Protein AF-A0A920RFU3-F1 (afdb_monomer)

Foldseek 3Di:
DVVVVVVVVVCVVVVVLCVVLCVLVVVLVVLVVVLLVVVQVVVCLLQVARQPLSVLLVVQLVVQLQVQLVVQVVVVVVPDPPPVPPCVVPQSSVVSNVVSVVVSVVVVLCCCVPPVVVCSVDDSVSNRVSSVVVSVVSVVVCCVVPNDDDDDGPDSDDFDFDFPDDDPNDTNTDGPSSVVSSVVSVVVVVVVCCCLPPDPLNVLVVVCSVPVVVSVVVPDPSVVSSCVVSVNPVVVVPPPDDDPDDDDDD

Structure (mmCIF, N/CA/C/O backbone):
data_AF-A0A920RFU3-F1
#
_entry.id   AF-A0A920RFU3-F1
#
loop_
_atom_site.group_PDB
_atom_site.id
_atom_site.type_symbol
_atom_site.label_atom_id
_atom_site.label_alt_id
_atom_site.label_comp_id
_atom_site.label_asym_id
_atom_site.label_entity_id
_atom_site.label_seq_id
_atom_site.pdbx_PDB_ins_code
_atom_site.Cartn_x
_atom_site.Cartn_y
_atom_site.Cartn_z
_atom_site.occupancy
_atom_site.B_iso_or_equiv
_atom_site.auth_seq_id
_atom_site.auth_comp_id
_atom_site.auth_asym_id
_atom_site.auth_atom_id
_atom_site.pdbx_PDB_model_num
ATOM 1 N N . MET A 1 1 ? 49.345 -10.279 0.943 1.00 65.50 1 MET A N 1
ATOM 2 C CA . MET A 1 1 ? 48.682 -9.188 1.702 1.00 65.50 1 MET A CA 1
ATOM 3 C C . MET A 1 1 ? 48.758 -7.852 0.956 1.00 65.50 1 MET A C 1
ATOM 5 O O . MET A 1 1 ? 47.718 -7.243 0.764 1.00 65.50 1 MET A O 1
ATOM 9 N N . ILE A 1 2 ? 49.931 -7.430 0.466 1.00 69.94 2 ILE A N 1
ATOM 10 C CA . ILE A 1 2 ? 50.093 -6.185 -0.319 1.00 69.94 2 ILE A CA 1
ATOM 11 C C . ILE A 1 2 ? 49.355 -6.237 -1.676 1.00 69.94 2 ILE A C 1
ATOM 13 O O . ILE A 1 2 ? 48.654 -5.289 -2.011 1.00 69.94 2 ILE A O 1
ATOM 17 N N . GLU A 1 3 ? 49.395 -7.364 -2.399 1.00 70.88 3 GLU A N 1
ATOM 18 C CA . GLU A 1 3 ? 48.635 -7.546 -3.656 1.00 70.88 3 GLU A CA 1
ATOM 19 C C . GLU A 1 3 ? 47.112 -7.481 -3.462 1.00 70.88 3 GLU A C 1
ATOM 21 O O . GLU A 1 3 ? 46.406 -6.920 -4.292 1.00 70.88 3 GLU A O 1
ATOM 26 N N . TYR A 1 4 ? 46.592 -7.983 -2.335 1.00 69.81 4 TYR A N 1
ATOM 27 C CA . TYR A 1 4 ? 45.164 -7.886 -2.013 1.00 69.81 4 TYR A CA 1
ATOM 28 C C . TYR A 1 4 ? 44.745 -6.423 -1.809 1.00 69.81 4 TYR A C 1
ATOM 30 O O . TYR A 1 4 ? 43.736 -5.979 -2.357 1.00 69.81 4 TYR A O 1
ATOM 38 N N . ILE A 1 5 ? 45.566 -5.643 -1.098 1.00 68.75 5 ILE A N 1
ATOM 39 C CA . ILE A 1 5 ? 45.342 -4.206 -0.891 1.00 68.75 5 ILE A CA 1
ATOM 40 C C . ILE A 1 5 ? 45.423 -3.447 -2.223 1.00 68.75 5 ILE A C 1
ATOM 42 O O . ILE A 1 5 ? 44.571 -2.601 -2.473 1.00 68.75 5 ILE A O 1
ATOM 46 N N . GLN A 1 6 ? 46.366 -3.782 -3.110 1.00 69.69 6 GLN A N 1
ATOM 47 C CA . GLN A 1 6 ? 46.470 -3.167 -4.441 1.00 69.69 6 GLN A CA 1
ATOM 48 C C . GLN A 1 6 ? 45.305 -3.539 -5.368 1.00 69.69 6 GLN A C 1
ATOM 50 O O . GLN A 1 6 ? 44.782 -2.659 -6.047 1.00 69.69 6 GLN A O 1
ATOM 55 N N . SER A 1 7 ? 44.848 -4.796 -5.348 1.00 65.69 7 SER A N 1
ATOM 56 C CA . SER A 1 7 ? 43.659 -5.233 -6.098 1.00 65.69 7 SER A CA 1
ATOM 57 C C . SER A 1 7 ? 42.374 -4.579 -5.588 1.00 65.69 7 SER A C 1
ATOM 59 O O . SER A 1 7 ? 41.472 -4.273 -6.359 1.00 65.69 7 SER A O 1
ATOM 61 N N . THR A 1 8 ? 42.305 -4.296 -4.284 1.00 66.50 8 THR A N 1
ATOM 62 C CA . THR A 1 8 ? 41.190 -3.549 -3.708 1.00 66.50 8 THR A CA 1
ATOM 63 C C . THR A 1 8 ? 41.295 -2.089 -4.139 1.00 66.50 8 THR A C 1
ATOM 65 O O . THR A 1 8 ? 40.317 -1.559 -4.653 1.00 66.50 8 THR A O 1
ATOM 68 N N . LEU A 1 9 ? 42.474 -1.457 -4.020 1.00 68.12 9 LEU A N 1
ATOM 69 C CA . LEU A 1 9 ? 42.711 -0.059 -4.409 1.00 68.12 9 LEU A CA 1
ATOM 70 C C . LEU A 1 9 ? 42.423 0.222 -5.893 1.00 68.12 9 LEU A C 1
ATOM 72 O O . LEU A 1 9 ? 41.915 1.296 -6.212 1.00 68.12 9 LEU A O 1
ATOM 76 N N . SER A 1 10 ? 42.693 -0.730 -6.790 1.00 70.25 10 SER A N 1
ATOM 77 C CA . SER A 1 10 ? 42.429 -0.563 -8.222 1.00 70.25 10 SER A CA 1
ATOM 78 C C . SER A 1 10 ? 40.938 -0.558 -8.571 1.00 70.25 10 SER A C 1
ATOM 80 O O . SER A 1 10 ? 40.575 0.043 -9.574 1.00 70.25 10 SER A O 1
ATOM 82 N N . THR A 1 11 ? 40.067 -1.145 -7.739 1.00 71.62 11 THR A N 1
ATOM 83 C CA . THR A 1 11 ? 38.611 -1.177 -7.991 1.00 71.62 11 THR A CA 1
ATOM 84 C C . THR A 1 11 ? 37.860 0.102 -7.598 1.00 71.62 11 THR A C 1
ATOM 86 O O . THR A 1 11 ? 36.814 0.399 -8.177 1.00 71.62 11 THR A O 1
ATOM 89 N N . TRP A 1 12 ? 38.392 0.909 -6.672 1.00 70.81 12 TRP A N 1
ATOM 90 C CA . TRP A 1 12 ? 37.778 2.169 -6.206 1.00 70.81 12 TRP A CA 1
ATOM 91 C C . TRP A 1 12 ? 37.391 3.160 -7.311 1.00 70.81 12 TRP A C 1
ATOM 93 O O . TRP A 1 12 ? 36.272 3.673 -7.249 1.00 70.81 12 TRP A O 1
ATOM 103 N N . PRO A 1 13 ? 38.231 3.441 -8.329 1.00 73.38 13 PRO A N 1
ATOM 104 C CA . PRO A 1 13 ? 37.846 4.345 -9.413 1.00 73.38 13 PRO A CA 1
ATOM 105 C C . PRO A 1 13 ? 36.638 3.851 -10.221 1.00 73.38 13 PRO A C 1
ATOM 107 O O . PRO A 1 13 ? 35.972 4.666 -10.851 1.00 73.38 13 PRO A O 1
ATOM 110 N N . HIS A 1 14 ? 36.322 2.554 -10.185 1.00 72.44 14 HIS A N 1
ATOM 111 C CA . HIS A 1 14 ? 35.142 1.982 -10.840 1.00 72.44 14 HIS A CA 1
ATOM 112 C C . HIS A 1 14 ? 33.910 1.987 -9.922 1.00 72.44 14 HIS A C 1
ATOM 114 O O . HIS A 1 14 ? 32.792 2.099 -10.404 1.00 72.44 14 HIS A O 1
ATOM 120 N N . LEU A 1 15 ? 34.100 1.913 -8.599 1.00 72.81 15 LEU A N 1
ATOM 121 C CA . LEU A 1 15 ? 33.010 1.938 -7.614 1.00 72.81 15 LEU A CA 1
ATOM 122 C C . LEU A 1 15 ? 32.446 3.345 -7.389 1.00 72.81 15 LEU A C 1
ATOM 124 O O . LEU A 1 15 ? 31.235 3.510 -7.257 1.00 72.81 15 LEU A O 1
ATOM 128 N N . LEU A 1 16 ? 33.310 4.364 -7.363 1.00 76.81 16 LEU A N 1
ATOM 129 C CA . LEU A 1 16 ? 32.918 5.767 -7.181 1.00 76.81 16 LEU A CA 1
ATOM 130 C C . LEU A 1 16 ? 31.817 6.234 -8.157 1.00 76.81 16 LEU A C 1
ATOM 132 O O . LEU A 1 16 ? 30.845 6.826 -7.690 1.00 76.81 16 LEU A O 1
ATOM 136 N N . PRO A 1 17 ? 31.894 5.948 -9.470 1.00 76.75 17 PRO A N 1
ATOM 137 C CA . PRO A 1 17 ? 30.825 6.291 -10.407 1.00 76.75 17 PRO A CA 1
ATOM 138 C C . PRO A 1 17 ? 29.574 5.399 -10.310 1.00 76.75 17 PRO A C 1
ATOM 140 O O . PRO A 1 17 ? 28.537 5.776 -10.844 1.00 76.75 17 PRO A O 1
ATOM 143 N N . MET A 1 18 ? 29.616 4.260 -9.604 1.00 78.00 18 MET A N 1
ATOM 144 C CA . MET A 1 18 ? 28.432 3.418 -9.342 1.00 78.00 18 MET A CA 1
ATOM 145 C C . MET A 1 18 ? 27.653 3.849 -8.089 1.00 78.00 18 MET A C 1
ATOM 147 O O . MET A 1 18 ? 26.486 3.487 -7.930 1.00 78.00 18 MET A O 1
ATOM 151 N N . LEU A 1 19 ? 28.267 4.632 -7.194 1.00 82.44 19 LEU A N 1
ATOM 152 C CA . LEU A 1 19 ? 27.606 5.138 -5.986 1.00 82.44 19 LEU A CA 1
ATOM 153 C C . LEU A 1 19 ? 26.322 5.940 -6.270 1.00 82.44 19 LEU A C 1
ATOM 155 O O . LEU A 1 19 ? 25.332 5.683 -5.586 1.00 82.44 19 LEU A O 1
ATOM 159 N N . PRO A 1 20 ? 26.272 6.861 -7.254 1.00 81.62 20 PRO A N 1
ATOM 160 C CA . PRO A 1 20 ? 25.042 7.572 -7.598 1.00 81.62 20 PRO A CA 1
ATOM 161 C C . PRO A 1 20 ? 23.909 6.619 -7.987 1.00 81.62 20 PRO A C 1
ATOM 163 O O . PRO A 1 20 ? 22.801 6.752 -7.473 1.00 81.62 20 PRO A O 1
ATOM 166 N N . GLN A 1 21 ? 24.200 5.602 -8.805 1.00 80.88 21 GLN A N 1
ATOM 167 C CA . GLN A 1 21 ? 23.227 4.572 -9.176 1.00 80.88 21 GLN A CA 1
ATOM 168 C C . GLN A 1 21 ? 22.701 3.824 -7.950 1.00 80.88 21 GLN A C 1
ATOM 170 O O . GLN A 1 21 ? 21.492 3.627 -7.814 1.00 80.88 21 GLN A O 1
ATOM 175 N N . LEU A 1 22 ? 23.590 3.436 -7.033 1.00 84.44 22 LEU A N 1
ATOM 176 C CA . LEU A 1 22 ? 23.201 2.717 -5.823 1.00 84.44 22 LEU A CA 1
ATOM 177 C C . LEU A 1 22 ? 22.351 3.585 -4.886 1.00 84.44 22 LEU A C 1
ATOM 179 O O . LEU A 1 22 ? 21.396 3.088 -4.293 1.00 84.44 22 LEU A O 1
ATOM 183 N N . ILE A 1 23 ? 22.661 4.880 -4.777 1.00 86.94 23 ILE A N 1
ATOM 184 C CA . ILE A 1 23 ? 21.866 5.834 -3.996 1.00 86.94 23 ILE A CA 1
ATOM 185 C C . ILE A 1 23 ? 20.474 5.984 -4.609 1.00 86.94 23 ILE A C 1
ATOM 187 O O . ILE A 1 23 ? 19.484 5.899 -3.887 1.00 86.94 23 ILE A O 1
ATOM 191 N N . VAL A 1 24 ? 20.378 6.168 -5.926 1.00 84.25 24 VAL A N 1
ATOM 192 C CA . VAL A 1 24 ? 19.091 6.364 -6.605 1.00 84.25 24 VAL A CA 1
ATOM 193 C C . VAL A 1 24 ? 18.219 5.105 -6.522 1.00 84.25 24 VAL A C 1
ATOM 195 O O . VAL A 1 24 ? 17.060 5.192 -6.113 1.00 84.25 24 VAL A O 1
ATOM 198 N N . SER A 1 25 ? 18.776 3.927 -6.810 1.00 84.38 25 SER A N 1
ATOM 199 C CA . SER A 1 25 ? 18.058 2.653 -6.658 1.00 84.38 25 SER A CA 1
ATOM 200 C C . SER A 1 25 ? 17.683 2.382 -5.191 1.00 84.38 25 SER A C 1
ATOM 202 O O . SER A 1 25 ? 16.564 1.964 -4.881 1.00 84.38 25 SER A O 1
ATOM 204 N N . GLY A 1 26 ? 18.577 2.720 -4.255 1.00 88.56 26 GLY A N 1
ATOM 205 C CA . GLY A 1 26 ? 18.321 2.643 -2.817 1.00 88.56 26 GLY A CA 1
ATOM 206 C C . GLY A 1 26 ? 17.174 3.548 -2.362 1.00 88.56 26 GLY A C 1
ATOM 207 O O . GLY A 1 26 ? 16.352 3.123 -1.549 1.00 88.56 26 GLY A O 1
ATOM 208 N N . ILE A 1 27 ? 17.060 4.760 -2.914 1.00 89.25 27 ILE A N 1
ATOM 209 C CA . ILE A 1 27 ? 15.929 5.665 -2.659 1.00 89.25 27 ILE A CA 1
ATOM 210 C C . ILE A 1 27 ? 14.629 5.053 -3.187 1.00 89.25 27 ILE A C 1
ATOM 212 O O . ILE A 1 27 ? 13.634 5.064 -2.462 1.00 89.25 27 ILE A O 1
ATOM 216 N N . ALA A 1 28 ? 14.625 4.475 -4.391 1.00 85.81 28 ALA A N 1
ATOM 217 C CA . ALA A 1 28 ? 13.430 3.847 -4.957 1.00 85.81 28 ALA A CA 1
ATOM 218 C C . ALA A 1 28 ? 12.898 2.711 -4.063 1.00 85.81 28 ALA A C 1
ATOM 220 O O . ALA A 1 28 ? 11.713 2.672 -3.720 1.00 85.81 28 ALA A O 1
ATOM 221 N N . ILE A 1 29 ? 13.786 1.836 -3.589 1.00 88.81 29 ILE A N 1
ATOM 222 C CA . ILE A 1 29 ? 13.430 0.757 -2.654 1.00 88.81 29 ILE A CA 1
ATOM 223 C C . ILE A 1 29 ? 13.048 1.324 -1.272 1.00 88.81 29 ILE A C 1
ATOM 225 O O . ILE A 1 29 ? 12.114 0.842 -0.628 1.00 88.81 29 ILE A O 1
ATOM 229 N N . GLY A 1 30 ? 13.715 2.384 -0.814 1.00 91.81 30 GLY A N 1
ATOM 230 C CA . GLY A 1 30 ? 13.378 3.081 0.429 1.00 91.81 30 GLY A CA 1
ATOM 231 C C . GLY A 1 30 ? 11.961 3.662 0.417 1.00 91.81 30 GLY A C 1
ATOM 232 O O . GLY A 1 30 ? 11.240 3.546 1.409 1.00 91.81 30 GLY A O 1
ATOM 233 N N . MET A 1 31 ? 11.524 4.213 -0.717 1.00 90.81 31 MET A N 1
ATOM 234 C CA . MET A 1 31 ? 10.162 4.717 -0.920 1.00 90.81 31 MET A CA 1
ATOM 235 C C . MET A 1 31 ? 9.121 3.595 -0.801 1.00 90.81 31 MET A C 1
ATOM 237 O O . MET A 1 31 ? 8.092 3.781 -0.146 1.00 90.81 31 MET A O 1
ATOM 241 N N . LEU A 1 32 ? 9.408 2.407 -1.350 1.00 88.75 32 LEU A N 1
ATOM 242 C CA . LEU A 1 32 ? 8.560 1.223 -1.174 1.00 88.75 32 LEU A CA 1
ATOM 243 C C . LEU A 1 32 ? 8.394 0.880 0.313 1.00 88.75 32 LEU A C 1
ATOM 245 O O . LEU A 1 32 ? 7.268 0.731 0.795 1.00 88.75 32 LEU A O 1
ATOM 249 N N . TYR A 1 33 ? 9.498 0.803 1.058 1.00 91.31 33 TYR A N 1
ATOM 250 C CA . TYR A 1 33 ? 9.443 0.508 2.490 1.00 91.31 33 TYR A CA 1
ATOM 251 C C . TYR A 1 33 ? 8.746 1.605 3.294 1.00 91.31 33 TYR A C 1
ATOM 253 O O . TYR A 1 33 ? 7.991 1.287 4.214 1.00 91.31 33 TYR A O 1
ATOM 261 N N . ALA A 1 34 ? 8.930 2.876 2.933 1.00 91.00 34 ALA A N 1
ATOM 262 C CA . ALA A 1 34 ? 8.227 3.991 3.559 1.00 91.00 34 ALA A CA 1
ATOM 263 C C . ALA A 1 34 ? 6.706 3.875 3.373 1.00 91.00 34 ALA A C 1
ATOM 265 O O . ALA A 1 34 ? 5.950 4.069 4.328 1.00 91.00 34 ALA A O 1
ATOM 266 N N . LEU A 1 35 ? 6.245 3.494 2.178 1.00 90.06 35 LEU A N 1
ATOM 267 C CA . LEU A 1 35 ? 4.822 3.294 1.909 1.00 90.06 35 LEU A CA 1
ATOM 268 C C . LEU A 1 35 ? 4.256 2.085 2.671 1.00 90.06 35 LEU A C 1
ATOM 270 O O . LEU A 1 35 ? 3.178 2.175 3.268 1.00 90.06 35 LEU A O 1
ATOM 274 N N . ILE A 1 36 ? 5.001 0.974 2.719 1.00 89.75 36 ILE A N 1
ATOM 27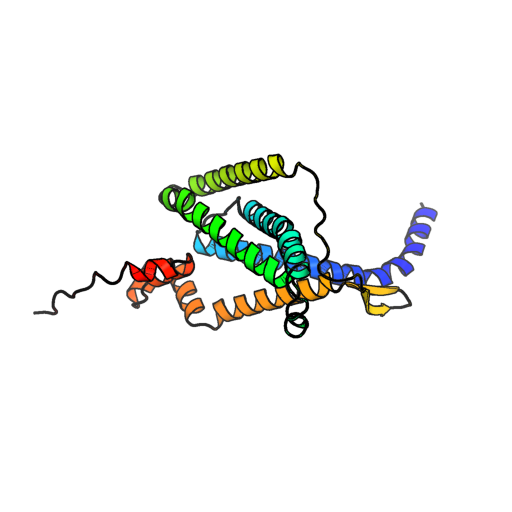5 C CA . ILE A 1 36 ? 4.625 -0.207 3.510 1.00 89.75 36 ILE A CA 1
ATOM 276 C C . ILE A 1 36 ? 4.526 0.167 4.997 1.00 89.75 36 ILE A C 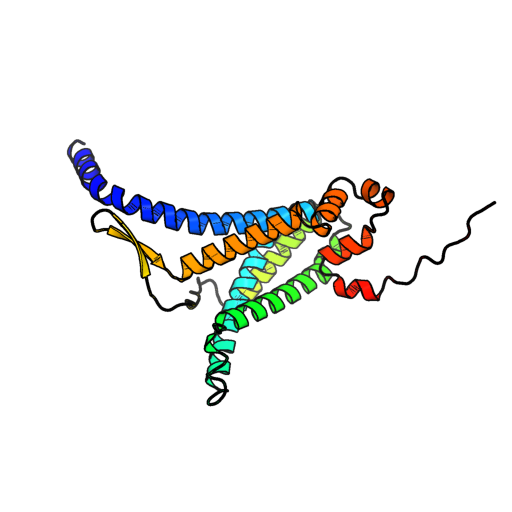1
ATOM 278 O O . ILE A 1 36 ? 3.515 -0.127 5.640 1.00 89.75 36 ILE A O 1
ATOM 282 N N . ALA A 1 37 ? 5.516 0.881 5.533 1.00 90.00 37 ALA A N 1
ATOM 283 C CA . ALA A 1 37 ? 5.522 1.342 6.919 1.00 90.00 37 ALA A CA 1
ATOM 284 C C . ALA A 1 37 ? 4.353 2.295 7.221 1.00 90.00 37 ALA A C 1
ATOM 286 O O . ALA A 1 37 ? 3.709 2.164 8.266 1.00 90.00 37 ALA A O 1
ATOM 287 N N . LEU A 1 38 ? 4.027 3.212 6.304 1.00 90.50 38 LEU A N 1
ATOM 288 C CA . LEU A 1 38 ? 2.885 4.116 6.446 1.00 90.50 38 LEU A CA 1
ATOM 289 C C . LEU A 1 38 ? 1.563 3.341 6.512 1.00 90.50 38 LEU A C 1
ATOM 291 O O . LEU A 1 38 ? 0.750 3.599 7.401 1.00 90.50 38 LEU A O 1
ATOM 295 N N . SER A 1 39 ? 1.370 2.350 5.637 1.00 87.62 39 SER A N 1
ATOM 296 C CA . SER A 1 39 ? 0.160 1.516 5.648 1.00 87.62 39 SER A CA 1
ATOM 297 C C . SER A 1 39 ? 0.002 0.727 6.958 1.00 87.62 39 SER A C 1
ATOM 299 O O . SER A 1 39 ? -1.076 0.737 7.559 1.00 87.62 39 SER A O 1
ATOM 301 N N . MET A 1 40 ? 1.093 0.144 7.468 1.00 87.94 40 MET A N 1
ATOM 302 C CA . MET A 1 40 ? 1.117 -0.548 8.762 1.00 87.94 40 MET A CA 1
ATOM 303 C C . MET A 1 40 ? 0.850 0.404 9.930 1.00 87.94 40 MET A C 1
ATOM 305 O O . MET A 1 40 ? 0.098 0.069 10.845 1.00 87.94 40 MET A O 1
ATOM 309 N N . THR A 1 41 ? 1.410 1.614 9.886 1.00 87.38 41 THR A N 1
ATOM 310 C CA . THR A 1 41 ? 1.212 2.632 10.927 1.00 87.38 41 THR A CA 1
ATOM 311 C C . THR A 1 41 ? -0.246 3.075 10.996 1.00 87.38 41 THR A C 1
ATOM 313 O O . THR A 1 41 ? -0.809 3.158 12.087 1.00 87.38 41 THR A O 1
ATOM 316 N N . ILE A 1 42 ? -0.887 3.328 9.851 1.00 83.75 42 ILE A N 1
ATOM 317 C CA . ILE A 1 42 ? -2.304 3.719 9.808 1.00 83.75 42 ILE A CA 1
ATOM 318 C C . ILE A 1 42 ? -3.185 2.596 10.368 1.00 83.75 42 ILE A C 1
ATOM 320 O O . ILE A 1 42 ? -4.047 2.859 11.209 1.00 83.75 42 ILE A O 1
ATOM 324 N N . LEU A 1 43 ? -2.938 1.348 9.963 1.00 79.69 43 LEU A N 1
ATOM 325 C CA . LEU A 1 43 ? -3.705 0.197 10.437 1.00 79.69 43 LEU A CA 1
ATOM 326 C C . LEU A 1 43 ? -3.533 -0.033 11.945 1.00 79.69 43 LEU A C 1
ATOM 328 O O . LEU A 1 43 ? -4.517 -0.261 12.656 1.00 79.69 43 LEU A O 1
ATOM 332 N N . TYR A 1 44 ? -2.299 0.072 12.442 1.00 80.94 44 TYR A N 1
ATOM 333 C CA . TYR A 1 44 ? -2.001 -0.063 13.864 1.00 80.94 44 TYR A CA 1
ATOM 334 C C . TYR A 1 44 ? -2.671 1.041 14.682 1.00 80.94 44 TYR A C 1
ATOM 336 O O . TYR A 1 44 ? -3.286 0.756 15.705 1.00 80.94 44 TYR A O 1
ATOM 344 N N . ARG A 1 45 ? -2.637 2.298 14.224 1.00 80.12 45 ARG A N 1
ATOM 345 C CA . ARG A 1 45 ? -3.331 3.395 14.919 1.00 80.12 45 ARG A CA 1
ATOM 346 C C . ARG A 1 45 ? -4.850 3.218 14.928 1.00 80.12 45 ARG A C 1
ATOM 348 O O . ARG A 1 45 ? -5.487 3.630 15.891 1.00 80.12 45 ARG A O 1
ATOM 355 N N . ALA A 1 46 ? -5.416 2.587 13.898 1.00 72.44 46 ALA A N 1
ATOM 356 C CA . ALA A 1 46 ? -6.849 2.325 13.812 1.00 72.44 46 ALA A CA 1
ATOM 357 C C . ALA A 1 46 ? -7.324 1.167 14.705 1.00 72.44 46 ALA A C 1
ATOM 359 O O . ALA A 1 46 ? -8.418 1.233 15.263 1.00 72.44 46 ALA A O 1
ATOM 360 N N . THR A 1 47 ? -6.526 0.106 14.830 1.00 73.62 47 THR A N 1
ATOM 361 C CA . THR A 1 47 ? -6.927 -1.139 15.513 1.00 73.62 47 THR A CA 1
ATOM 362 C C . THR A 1 47 ? -6.244 -1.354 16.857 1.00 73.62 47 THR A C 1
ATOM 364 O O . THR A 1 47 ? -6.684 -2.202 17.628 1.00 73.62 47 THR A O 1
ATOM 367 N N . THR A 1 48 ? -5.174 -0.613 17.155 1.00 74.38 48 THR A N 1
ATOM 368 C CA . THR A 1 48 ? -4.244 -0.830 18.282 1.00 74.38 48 THR A CA 1
ATOM 369 C C . THR A 1 48 ? -3.644 -2.241 18.340 1.00 74.38 48 THR A C 1
ATOM 371 O O . THR A 1 48 ? -3.099 -2.650 19.361 1.00 74.38 48 THR A O 1
ATOM 374 N N . VAL A 1 49 ? -3.729 -2.996 17.238 1.00 76.19 49 VAL A N 1
ATOM 375 C CA . VAL A 1 49 ? -3.249 -4.375 17.126 1.00 76.19 49 VAL A CA 1
ATOM 376 C C . VAL A 1 49 ? -2.386 -4.500 15.879 1.00 76.19 49 VAL A C 1
ATOM 378 O O . VAL A 1 49 ? -2.697 -3.956 14.821 1.00 76.19 49 VAL A O 1
ATOM 381 N N . VAL A 1 50 ? -1.281 -5.231 15.998 1.00 76.88 50 VAL A N 1
ATOM 382 C CA . VAL A 1 50 ? -0.421 -5.541 14.855 1.00 76.88 50 VAL A CA 1
ATOM 383 C C . VAL A 1 50 ? -1.091 -6.629 14.015 1.00 76.88 50 VAL A C 1
ATOM 385 O O . VAL A 1 50 ? -1.329 -7.737 14.492 1.00 76.88 50 VAL A O 1
ATOM 388 N N . ASN A 1 51 ? -1.398 -6.318 12.755 1.00 80.62 51 ASN A N 1
ATOM 389 C CA . ASN A 1 51 ? -1.933 -7.289 11.808 1.00 80.62 51 ASN A CA 1
ATOM 390 C C . ASN A 1 51 ? -0.786 -8.035 11.106 1.00 80.62 51 ASN A C 1
ATOM 392 O O . ASN A 1 51 ? -0.106 -7.476 10.246 1.00 80.62 51 ASN A O 1
ATOM 396 N N . PHE A 1 52 ? -0.601 -9.314 11.435 1.00 82.44 52 PHE A N 1
ATOM 397 C CA . PHE A 1 52 ? 0.406 -10.171 10.796 1.00 82.44 52 PHE A CA 1
ATOM 398 C C . PHE A 1 52 ? 0.055 -10.584 9.358 1.00 82.44 52 PHE A C 1
ATOM 400 O O . PHE A 1 52 ? 0.938 -11.008 8.618 1.00 82.44 52 PHE A O 1
ATOM 407 N N . GLY A 1 53 ? -1.204 -10.427 8.944 1.00 83.25 53 GLY A N 1
ATOM 408 C CA . GLY A 1 53 ? -1.680 -10.743 7.596 1.00 83.25 53 GLY A CA 1
ATOM 409 C C . GLY A 1 53 ? -1.458 -9.628 6.570 1.00 83.25 53 GLY A C 1
ATOM 410 O O . GLY A 1 53 ? -1.878 -9.766 5.425 1.00 83.25 53 GLY A O 1
ATOM 411 N N . HIS A 1 54 ? -0.818 -8.510 6.937 1.00 86.25 54 HIS A N 1
ATOM 412 C CA . HIS A 1 54 ? -0.630 -7.379 6.016 1.00 86.25 54 HIS A CA 1
ATOM 413 C C . HIS A 1 54 ? 0.162 -7.765 4.762 1.00 86.25 54 HIS A C 1
ATOM 415 O O . HIS A 1 54 ? -0.246 -7.445 3.649 1.00 86.25 54 HIS A O 1
ATOM 421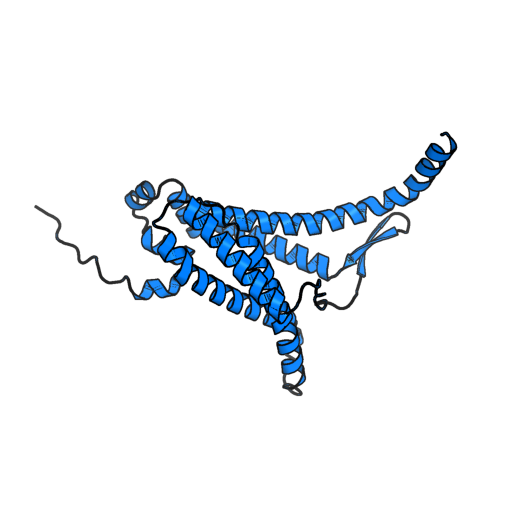 N N . GLY A 1 55 ? 1.246 -8.529 4.927 1.00 87.00 55 GLY A N 1
ATOM 422 C CA . GLY A 1 55 ? 2.031 -9.038 3.797 1.00 87.00 55 GLY A CA 1
ATOM 423 C C . GLY A 1 55 ? 1.235 -9.978 2.884 1.00 87.00 55 GLY A C 1
ATOM 424 O O . GLY A 1 55 ? 1.460 -9.997 1.678 1.00 87.00 55 GLY A O 1
ATOM 425 N N . ASP A 1 56 ? 0.253 -10.696 3.433 1.00 90.69 56 ASP A N 1
ATOM 426 C CA . ASP A 1 56 ? -0.591 -11.624 2.672 1.00 90.69 56 ASP A CA 1
ATOM 427 C C . ASP A 1 56 ? -1.618 -10.904 1.810 1.00 90.69 56 ASP A C 1
ATOM 429 O O . ASP A 1 56 ? -1.904 -11.330 0.692 1.00 90.69 56 ASP A O 1
ATOM 433 N N . LEU A 1 57 ? -2.130 -9.775 2.301 1.00 88.44 57 LEU A N 1
ATOM 434 C CA . LEU A 1 57 ? -2.985 -8.890 1.516 1.00 88.44 57 LEU A CA 1
ATOM 435 C C . LEU A 1 57 ? -2.196 -8.198 0.400 1.00 88.44 57 LEU A C 1
ATOM 437 O O . LEU A 1 57 ? -2.700 -8.083 -0.716 1.00 88.44 57 LEU A O 1
ATOM 441 N N . VAL A 1 58 ? -0.950 -7.788 0.666 1.00 89.25 58 VAL A N 1
ATOM 442 C CA . VAL A 1 58 ? -0.059 -7.234 -0.370 1.00 89.25 58 VAL A CA 1
ATOM 443 C C . VAL A 1 58 ? 0.235 -8.283 -1.446 1.00 89.25 58 VAL A C 1
ATOM 445 O O . VAL A 1 58 ? 0.124 -7.985 -2.634 1.00 89.25 58 VAL A O 1
ATOM 448 N N . MET A 1 59 ? 0.524 -9.526 -1.044 1.00 90.88 59 MET A N 1
ATOM 449 C CA . MET A 1 59 ? 0.681 -10.654 -1.965 1.00 90.88 59 MET A CA 1
ATOM 450 C C . MET A 1 59 ? -0.578 -10.843 -2.822 1.00 90.88 59 MET A C 1
ATOM 452 O O . MET A 1 59 ? -0.474 -10.890 -4.044 1.00 90.88 59 MET A O 1
ATOM 456 N N . LEU A 1 60 ? -1.766 -10.907 -2.213 1.00 91.44 60 LEU A N 1
ATOM 457 C CA . LEU A 1 60 ? -3.024 -11.031 -2.957 1.00 91.44 60 LEU A CA 1
ATOM 458 C C . LEU A 1 60 ? -3.227 -9.900 -3.968 1.00 91.44 60 LEU A C 1
ATOM 460 O O . LEU A 1 60 ? -3.692 -10.164 -5.072 1.00 91.44 60 LEU A O 1
ATOM 464 N N . GLY A 1 61 ? -2.868 -8.664 -3.615 1.00 88.75 61 GLY A N 1
ATOM 465 C CA . GLY A 1 61 ? -2.929 -7.528 -4.535 1.00 88.75 61 GLY A CA 1
ATOM 466 C C . GLY A 1 61 ? -2.033 -7.719 -5.760 1.00 88.75 61 GLY A C 1
ATOM 467 O O . GLY A 1 61 ? -2.479 -7.495 -6.885 1.00 88.75 61 GLY A O 1
ATOM 468 N N . ALA A 1 62 ? -0.804 -8.198 -5.554 1.00 88.25 62 ALA A N 1
ATOM 469 C CA . ALA A 1 62 ? 0.124 -8.498 -6.643 1.00 88.25 62 ALA A CA 1
ATOM 470 C C . ALA A 1 62 ? -0.399 -9.624 -7.553 1.00 88.25 62 ALA A C 1
ATOM 472 O O . ALA A 1 62 ? -0.387 -9.482 -8.774 1.00 88.25 62 ALA A O 1
ATOM 473 N N . TYR A 1 63 ? -0.930 -10.708 -6.975 1.00 88.94 63 TYR A N 1
ATOM 474 C CA . TYR A 1 63 ? -1.524 -11.804 -7.751 1.00 88.94 63 TYR A CA 1
ATOM 475 C C . TYR A 1 63 ? -2.797 -11.380 -8.489 1.00 88.94 63 TYR A C 1
ATOM 477 O O . TYR A 1 63 ? -2.980 -11.758 -9.643 1.00 88.94 63 TYR A O 1
ATOM 485 N N . ALA A 1 64 ? -3.659 -10.567 -7.873 1.00 89.00 64 ALA A N 1
ATOM 486 C CA . ALA A 1 64 ? -4.844 -10.035 -8.540 1.00 89.00 64 ALA A CA 1
ATOM 487 C C . ALA A 1 64 ? -4.450 -9.235 -9.788 1.00 89.00 64 ALA A C 1
ATOM 489 O O . ALA A 1 64 ? -5.005 -9.457 -10.861 1.00 89.00 64 ALA A O 1
ATOM 490 N N . LEU A 1 65 ? -3.446 -8.363 -9.674 1.00 86.44 65 LEU A N 1
ATOM 491 C CA . LEU A 1 65 ? -2.940 -7.604 -10.814 1.00 86.44 65 LEU A CA 1
ATOM 492 C C . LEU A 1 65 ? -2.302 -8.510 -11.876 1.00 86.44 65 LEU A C 1
ATOM 494 O O . LEU A 1 65 ? -2.590 -8.341 -13.057 1.00 86.44 65 LEU A O 1
ATOM 498 N N . PHE A 1 66 ? -1.506 -9.501 -11.469 1.00 84.75 66 PHE A N 1
ATOM 499 C CA . PHE A 1 66 ? -0.896 -10.477 -12.378 1.00 84.75 66 PHE A CA 1
ATOM 500 C C . PHE A 1 66 ? -1.935 -11.251 -13.205 1.00 84.75 66 PHE A C 1
ATOM 502 O O . PHE A 1 66 ? -1.732 -11.467 -14.395 1.00 84.75 66 PHE A O 1
ATOM 509 N N . ILE A 1 67 ? -3.058 -11.640 -12.598 1.00 85.50 67 ILE A N 1
ATOM 510 C CA . ILE A 1 67 ? -4.132 -12.384 -13.274 1.00 85.50 67 ILE A CA 1
ATOM 511 C C . ILE A 1 67 ? -4.929 -11.474 -14.213 1.00 85.50 67 ILE A C 1
ATOM 513 O O . ILE A 1 67 ? -5.292 -11.875 -15.317 1.00 85.50 67 ILE A O 1
ATOM 517 N N . LEU A 1 68 ? -5.217 -10.250 -13.772 1.00 84.00 68 LEU A N 1
ATOM 518 C CA . LEU A 1 68 ? -6.097 -9.331 -14.491 1.00 84.00 68 LEU A CA 1
ATOM 519 C C . LEU A 1 68 ? -5.400 -8.617 -15.646 1.00 84.00 68 LEU A C 1
ATOM 521 O O . LEU A 1 68 ? -6.051 -8.297 -16.639 1.00 84.00 68 LEU A O 1
ATOM 525 N N . LEU A 1 69 ? -4.094 -8.375 -15.543 1.00 80.75 69 LEU A N 1
ATOM 526 C CA . LEU A 1 69 ? -3.342 -7.634 -16.551 1.00 80.75 69 LEU A CA 1
ATOM 527 C C . LEU A 1 69 ? -3.411 -8.308 -17.938 1.00 80.75 69 LEU A C 1
ATOM 529 O O . LEU A 1 69 ? -3.831 -7.622 -18.869 1.00 80.75 69 LEU A O 1
ATOM 533 N N . PRO A 1 70 ? -3.145 -9.622 -18.103 1.00 75.12 70 PRO A N 1
ATOM 534 C CA . PRO A 1 70 ? -3.328 -10.315 -19.382 1.00 75.12 70 PRO A CA 1
ATOM 535 C C . PRO A 1 70 ? -4.777 -10.314 -19.886 1.00 75.12 70 PRO A C 1
ATOM 537 O O . PRO A 1 70 ? -5.020 -10.261 -21.088 1.00 75.12 70 PRO A O 1
AT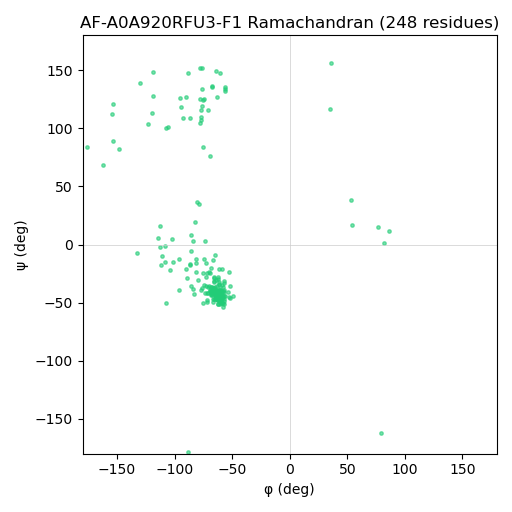OM 540 N N . MET A 1 71 ? -5.759 -10.367 -18.979 1.00 74.31 71 MET A N 1
ATOM 541 C CA . MET A 1 71 ? -7.177 -10.362 -19.356 1.00 74.31 71 MET A CA 1
ATOM 542 C C . MET A 1 71 ? -7.603 -9.006 -19.924 1.00 74.31 71 MET A C 1
ATOM 544 O O . MET A 1 71 ? -8.349 -8.947 -20.899 1.00 74.31 71 MET A O 1
ATOM 548 N N . VAL A 1 72 ? -7.129 -7.906 -19.338 1.00 72.94 72 VAL A N 1
ATOM 549 C CA . VAL A 1 72 ? -7.435 -6.553 -19.822 1.00 72.94 72 VAL A CA 1
ATOM 550 C C . VAL A 1 72 ? -6.701 -6.269 -21.131 1.00 72.94 72 VAL A C 1
ATOM 552 O O . VAL A 1 72 ? -7.309 -5.737 -22.057 1.00 72.94 72 VAL A O 1
ATOM 555 N N . THR A 1 73 ? -5.430 -6.662 -21.256 1.00 66.44 73 THR A N 1
ATOM 556 C CA . THR A 1 73 ? -4.666 -6.445 -22.496 1.00 66.44 73 THR A CA 1
ATOM 557 C C . THR A 1 73 ? -5.221 -7.253 -23.671 1.00 66.44 73 THR A C 1
ATOM 559 O O . THR A 1 73 ? -5.286 -6.729 -24.781 1.00 66.44 73 THR A O 1
ATOM 562 N N . PHE A 1 74 ? -5.693 -8.482 -23.438 1.00 58.72 74 PHE A N 1
ATOM 563 C CA . PHE A 1 74 ? -6.304 -9.315 -24.479 1.00 58.72 74 PHE A CA 1
ATOM 564 C C . PHE A 1 74 ? -7.661 -8.774 -24.960 1.00 58.72 74 PHE A C 1
ATOM 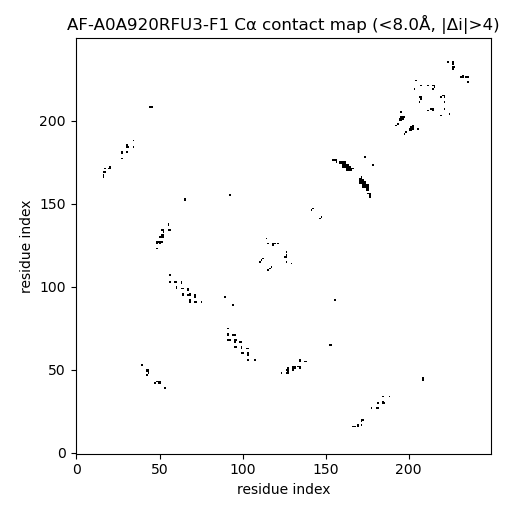566 O O . PHE A 1 74 ? -7.909 -8.720 -26.162 1.00 58.72 74 PHE A O 1
ATOM 573 N N . ASN A 1 75 ? -8.526 -8.315 -24.048 1.00 56.00 75 ASN A N 1
ATOM 574 C CA . ASN A 1 75 ? -9.841 -7.774 -24.416 1.00 56.00 75 ASN A CA 1
ATOM 575 C C . ASN A 1 75 ? -9.740 -6.421 -25.144 1.00 56.00 75 ASN A C 1
ATOM 577 O O . ASN A 1 75 ? -10.482 -6.180 -26.093 1.00 56.00 75 ASN A O 1
ATOM 581 N N . VAL A 1 76 ? -8.777 -5.564 -24.777 1.00 54.91 76 VAL A N 1
ATOM 582 C CA . VAL A 1 76 ? -8.535 -4.290 -25.483 1.00 54.91 76 VAL A CA 1
ATOM 583 C C . VAL A 1 76 ? -8.042 -4.520 -26.920 1.00 54.91 76 VAL A C 1
ATOM 585 O O . VAL A 1 76 ? -8.381 -3.739 -27.809 1.00 54.91 76 VAL A O 1
ATOM 588 N N . ALA A 1 77 ? -7.311 -5.611 -27.179 1.00 52.44 77 ALA A N 1
ATOM 589 C CA . ALA A 1 77 ? -6.867 -5.978 -28.525 1.00 52.44 77 ALA A CA 1
ATOM 590 C C . ALA A 1 77 ? -8.004 -6.494 -29.434 1.00 52.44 77 ALA A C 1
ATOM 592 O O . ALA A 1 77 ? -7.898 -6.400 -30.655 1.00 52.44 77 ALA A O 1
ATOM 593 N N . LEU A 1 78 ? -9.088 -7.025 -28.859 1.00 51.12 78 LEU A N 1
ATOM 594 C CA . LEU A 1 78 ? -10.204 -7.625 -29.600 1.00 51.12 78 LEU A CA 1
ATOM 595 C C . LEU A 1 78 ? -11.317 -6.632 -29.972 1.00 51.12 78 LEU A C 1
ATOM 597 O O . LEU A 1 78 ? -12.060 -6.904 -30.912 1.00 51.12 78 LEU A O 1
ATOM 601 N N . GLU A 1 79 ? -11.438 -5.493 -29.280 1.00 51.72 79 GLU A N 1
ATOM 602 C CA . GLU A 1 79 ? -12.674 -4.692 -29.327 1.00 51.72 79 GLU A CA 1
ATOM 603 C C . GLU A 1 79 ? -12.585 -3.292 -29.965 1.00 51.72 79 GLU A C 1
ATOM 605 O O . GLU A 1 79 ? -13.586 -2.578 -29.948 1.00 51.72 79 GLU A O 1
ATOM 610 N N . SER A 1 80 ? -11.473 -2.836 -30.571 1.00 47.97 80 SER A N 1
ATOM 611 C CA . SER A 1 80 ? -11.509 -1.475 -31.153 1.00 47.97 80 SER A CA 1
ATOM 612 C C . SER A 1 80 ? -10.579 -1.148 -32.331 1.00 47.97 80 SER A C 1
ATOM 614 O O . SER A 1 80 ? -9.546 -0.504 -32.194 1.00 47.97 80 SER A O 1
ATOM 616 N N . SER A 1 81 ? -11.082 -1.390 -33.543 1.00 48.16 81 SER A N 1
ATOM 617 C CA . SER A 1 81 ? -10.721 -0.644 -34.761 1.00 48.16 81 SER A CA 1
ATOM 618 C C . SER A 1 81 ? -11.317 0.782 -34.813 1.00 48.16 81 SER A C 1
ATOM 620 O O . SER A 1 81 ? -11.108 1.489 -35.794 1.00 48.16 81 SER A O 1
ATOM 622 N N . ALA A 1 82 ? -12.029 1.247 -33.771 1.00 46.59 82 ALA A N 1
ATOM 623 C CA . ALA A 1 82 ? -12.720 2.548 -33.777 1.00 46.59 82 ALA A CA 1
ATOM 624 C C . ALA A 1 82 ? -12.520 3.445 -32.532 1.00 46.59 82 ALA A C 1
ATOM 626 O O . ALA A 1 82 ? -12.933 4.601 -32.562 1.00 46.59 82 ALA A O 1
ATOM 627 N N . LEU A 1 83 ? -11.870 2.975 -31.456 1.00 46.03 83 LEU A N 1
ATOM 628 C CA . LEU A 1 83 ? -11.667 3.755 -30.214 1.00 46.03 83 LEU A CA 1
ATOM 629 C C . LEU A 1 83 ? -10.195 4.122 -29.969 1.00 46.03 83 LEU A C 1
ATOM 631 O O . LEU A 1 83 ? -9.822 4.534 -28.882 1.00 46.03 83 LEU A O 1
ATOM 635 N N . HIS A 1 84 ? -9.337 4.024 -30.983 1.00 48.31 84 HIS A N 1
ATOM 636 C CA . HIS A 1 84 ? -7.895 4.256 -30.844 1.00 48.31 84 HIS A CA 1
ATOM 637 C C . HIS A 1 84 ? -7.495 5.698 -30.468 1.00 48.31 84 HIS A C 1
ATOM 639 O O . HIS A 1 84 ? -6.334 5.945 -30.159 1.00 48.31 84 HIS A O 1
ATOM 645 N N . THR A 1 85 ? -8.426 6.656 -30.482 1.00 43.88 85 THR A N 1
ATOM 646 C CA . THR A 1 85 ? -8.146 8.081 -30.244 1.00 43.88 85 THR A CA 1
ATOM 647 C C . THR A 1 85 ? -8.378 8.550 -28.806 1.00 43.88 85 THR A C 1
ATOM 649 O O . THR A 1 85 ? -7.910 9.630 -28.458 1.00 43.88 85 THR A O 1
ATOM 652 N N . LEU A 1 86 ? -9.036 7.760 -27.944 1.00 41.56 86 LEU A N 1
ATOM 653 C CA . LEU A 1 86 ? -9.239 8.113 -26.524 1.00 41.56 86 LEU A CA 1
ATOM 654 C C . LEU A 1 86 ? -8.469 7.207 -25.545 1.00 41.56 86 LEU A C 1
ATOM 656 O O . LEU A 1 86 ? -8.242 7.595 -24.400 1.00 41.56 86 LEU A O 1
ATOM 660 N N . THR A 1 87 ? -8.007 6.033 -25.986 1.00 47.16 87 THR A N 1
ATOM 661 C CA . THR A 1 87 ? -7.211 5.080 -25.185 1.00 47.16 87 THR A CA 1
ATOM 662 C C . THR A 1 87 ? -5.707 5.349 -25.189 1.00 47.16 87 THR A C 1
ATOM 664 O O . THR A 1 87 ? -4.991 4.743 -24.399 1.00 47.16 87 THR A O 1
ATOM 667 N N . SER A 1 88 ? -5.205 6.310 -25.972 1.00 46.41 88 SER A N 1
ATOM 668 C CA . SER A 1 88 ? -3.795 6.734 -25.898 1.00 46.41 88 SER A CA 1
ATOM 669 C C . SER A 1 88 ? -3.427 7.421 -24.575 1.00 46.41 88 SER A C 1
ATOM 671 O O . SER A 1 88 ? -2.247 7.610 -24.299 1.00 46.41 88 SER A O 1
ATOM 673 N N . PHE A 1 89 ? -4.416 7.810 -23.758 1.00 44.44 89 PHE A N 1
ATOM 674 C CA . PHE A 1 89 ? -4.192 8.581 -22.530 1.00 44.44 89 PHE A CA 1
ATOM 675 C C . PHE A 1 89 ? -4.233 7.745 -21.240 1.00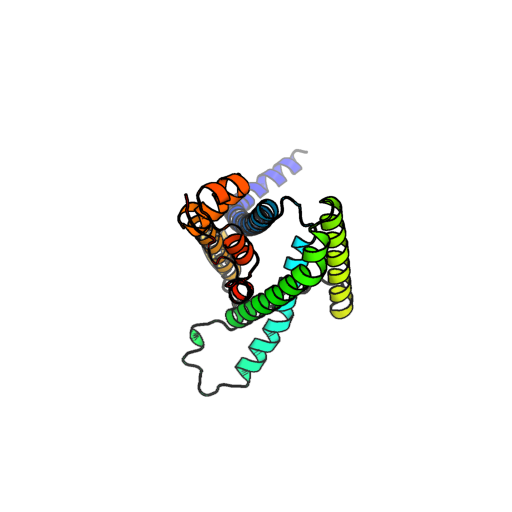 44.44 89 PHE A C 1
ATOM 677 O O . PHE A 1 89 ? -3.774 8.205 -20.197 1.00 44.44 89 PHE A O 1
ATOM 684 N N . VAL A 1 90 ? -4.759 6.516 -21.285 1.00 52.97 90 VAL A N 1
ATOM 685 C CA . VAL A 1 90 ? -4.812 5.627 -20.118 1.00 52.97 90 VAL A CA 1
ATOM 686 C C . VAL A 1 90 ? -4.092 4.330 -20.470 1.00 52.97 90 VAL A C 1
ATOM 688 O O . VAL A 1 90 ? -4.667 3.513 -21.190 1.00 52.97 90 VAL A O 1
ATOM 691 N N . PRO A 1 91 ? -2.853 4.109 -19.988 1.00 68.06 91 PRO A N 1
ATOM 692 C CA . PRO A 1 91 ? -2.176 2.845 -20.231 1.00 68.06 91 PRO A CA 1
ATOM 693 C C . PRO A 1 91 ? -3.069 1.709 -19.700 1.00 68.06 91 PRO A C 1
ATOM 695 O O . PRO A 1 91 ? -3.584 1.834 -18.584 1.00 68.06 91 PRO A O 1
ATOM 698 N N . PRO A 1 92 ? -3.281 0.610 -20.452 1.00 68.38 92 PRO A N 1
ATOM 699 C CA . PRO A 1 92 ? -4.165 -0.503 -20.063 1.00 68.38 92 PRO A CA 1
ATOM 700 C C . PRO A 1 92 ? -3.833 -1.068 -18.672 1.00 68.38 92 PRO A C 1
ATOM 702 O O . PRO A 1 92 ? -4.698 -1.586 -17.965 1.00 68.38 92 PRO A O 1
ATOM 705 N N . TYR A 1 93 ? -2.591 -0.861 -18.236 1.00 71.56 93 TYR A N 1
ATOM 706 C CA . TYR A 1 93 ? -2.122 -1.089 -16.880 1.00 71.56 93 TYR A CA 1
ATOM 707 C C . TYR A 1 93 ? -2.947 -0.380 -15.789 1.00 71.56 93 TYR A C 1
ATOM 709 O O . TYR A 1 93 ? -3.233 -0.985 -14.761 1.00 71.56 93 TYR A O 1
ATOM 717 N N . LEU A 1 94 ? -3.377 0.872 -15.992 1.00 77.69 94 LEU A N 1
ATOM 71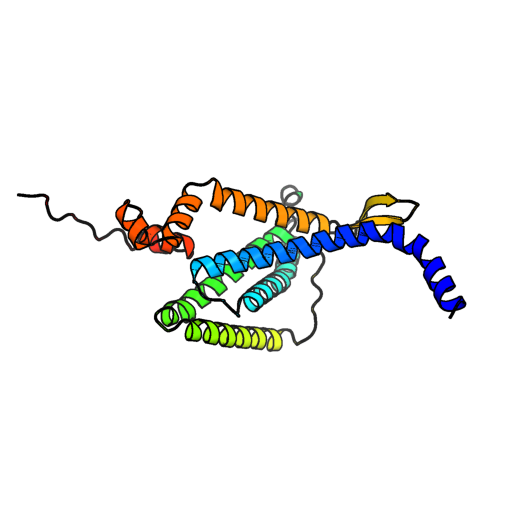8 C CA . LEU A 1 94 ? -4.159 1.622 -15.001 1.00 77.69 94 LEU A CA 1
ATOM 719 C C . LEU A 1 94 ? -5.547 1.002 -14.796 1.00 77.69 94 LEU A C 1
ATOM 721 O O . LEU A 1 94 ? -6.035 0.940 -13.670 1.00 77.69 94 LEU A O 1
ATOM 725 N N . ILE A 1 95 ? -6.168 0.511 -15.869 1.00 79.75 95 ILE A N 1
ATOM 726 C CA . ILE A 1 95 ? -7.474 -0.159 -15.805 1.00 79.75 95 ILE A CA 1
ATOM 727 C C . ILE A 1 95 ? -7.335 -1.480 -15.044 1.00 79.75 95 ILE A C 1
ATOM 729 O O . ILE A 1 95 ? -8.108 -1.741 -14.121 1.00 79.75 95 ILE A O 1
ATOM 733 N N . ALA A 1 96 ? -6.311 -2.275 -15.373 1.00 80.38 96 ALA A N 1
ATOM 734 C CA . ALA A 1 96 ? -6.005 -3.507 -14.652 1.00 80.38 96 ALA A CA 1
ATOM 735 C C . ALA A 1 96 ? -5.699 -3.242 -13.166 1.00 80.38 96 ALA A C 1
ATOM 737 O O . ALA A 1 96 ? -6.195 -3.963 -12.302 1.00 80.38 96 ALA A O 1
ATOM 738 N N . LEU A 1 97 ? -4.958 -2.172 -12.856 1.00 83.31 97 LEU A N 1
ATOM 739 C CA . LEU A 1 97 ? -4.654 -1.747 -11.489 1.00 83.31 97 LEU A CA 1
ATOM 740 C C . LEU A 1 97 ? -5.918 -1.361 -10.714 1.00 83.31 97 LEU A C 1
ATOM 742 O O . LEU A 1 97 ? -6.108 -1.823 -9.591 1.00 83.31 97 LEU A O 1
ATOM 746 N N . LEU A 1 98 ? -6.798 -0.542 -11.295 1.00 86.62 98 LEU A N 1
ATOM 747 C CA . LEU A 1 98 ? -8.052 -0.141 -10.650 1.00 86.62 98 LEU A CA 1
ATOM 748 C C . LEU A 1 98 ? -8.972 -1.340 -10.405 1.00 86.62 98 LEU A C 1
ATOM 750 O O . LEU A 1 98 ? -9.580 -1.441 -9.337 1.00 86.62 98 LEU A O 1
ATOM 754 N N . LEU A 1 99 ? -9.040 -2.274 -11.354 1.00 86.81 99 LEU A N 1
ATOM 755 C CA . LEU A 1 99 ? -9.832 -3.491 -11.205 1.00 86.81 99 LEU A CA 1
ATOM 756 C C . LEU A 1 99 ? -9.226 -4.420 -10.141 1.00 86.81 99 LEU A C 1
ATOM 758 O O . LEU A 1 99 ? -9.957 -4.933 -9.293 1.00 86.81 99 LEU A O 1
ATOM 762 N N . ALA A 1 100 ? -7.898 -4.557 -10.098 1.00 87.19 100 ALA A N 1
ATOM 763 C CA . ALA A 1 100 ? -7.199 -5.293 -9.046 1.00 87.19 100 ALA A CA 1
ATOM 764 C C . ALA A 1 100 ? -7.436 -4.675 -7.659 1.00 87.19 100 ALA A C 1
ATOM 766 O O . ALA A 1 100 ? -7.700 -5.402 -6.700 1.00 87.19 100 ALA A O 1
ATOM 767 N N . LEU A 1 101 ? -7.422 -3.343 -7.547 1.00 88.00 101 LEU A N 1
ATOM 768 C CA . LEU A 1 101 ? -7.763 -2.633 -6.311 1.00 88.00 101 LEU A CA 1
ATOM 769 C C . LEU A 1 101 ? -9.217 -2.876 -5.894 1.00 88.00 101 LEU A C 1
ATOM 771 O O . LEU A 1 101 ? -9.476 -3.081 -4.709 1.00 88.00 101 LEU A O 1
ATOM 775 N N . ALA A 1 102 ? -10.158 -2.899 -6.840 1.00 89.00 102 ALA A N 1
ATOM 776 C CA . ALA A 1 102 ? -11.559 -3.201 -6.556 1.00 89.00 102 ALA A CA 1
ATOM 777 C C . ALA A 1 102 ? -11.745 -4.642 -6.048 1.00 89.00 102 ALA A C 1
ATOM 779 O O . ALA A 1 102 ? -12.447 -4.865 -5.058 1.00 89.00 102 ALA A O 1
ATOM 780 N N . VAL A 1 103 ? -11.068 -5.614 -6.668 1.00 89.88 103 VAL A N 1
ATOM 781 C CA . VAL A 1 103 ? -11.066 -7.016 -6.219 1.00 89.88 103 VAL A CA 1
ATOM 782 C C . VAL A 1 103 ? -10.436 -7.142 -4.832 1.00 89.88 103 VAL A C 1
ATOM 784 O O . VAL A 1 103 ? -11.014 -7.777 -3.949 1.00 89.88 103 VAL A O 1
ATOM 787 N N . LEU A 1 104 ? -9.293 -6.492 -4.595 1.00 89.88 104 LEU A N 1
ATOM 788 C CA . LEU A 1 104 ? -8.628 -6.514 -3.293 1.00 89.88 104 LEU A CA 1
ATOM 789 C C . LEU A 1 104 ? -9.489 -5.860 -2.207 1.00 89.88 104 LEU A C 1
ATOM 791 O O . LEU A 1 104 ? -9.566 -6.373 -1.091 1.00 89.88 104 LEU A O 1
ATOM 795 N N . PHE A 1 105 ? -10.182 -4.768 -2.533 1.00 87.50 105 PHE A N 1
ATOM 796 C CA . PHE A 1 105 ? -11.136 -4.129 -1.632 1.00 87.50 105 PHE A CA 1
ATOM 797 C C . PHE A 1 105 ? -12.302 -5.063 -1.292 1.00 87.50 105 PHE A C 1
ATOM 799 O O . PHE A 1 105 ? -12.668 -5.178 -0.122 1.00 87.50 105 PHE A O 1
ATOM 806 N N . ALA A 1 106 ? -12.848 -5.783 -2.276 1.00 89.62 106 ALA A N 1
ATOM 807 C CA . ALA A 1 106 ? -13.906 -6.765 -2.048 1.00 89.62 106 ALA A CA 1
ATOM 808 C C . ALA A 1 106 ? -13.435 -7.919 -1.146 1.00 89.62 106 ALA A C 1
ATOM 810 O O . ALA A 1 106 ? -14.117 -8.261 -0.177 1.00 89.62 106 ALA A O 1
ATOM 811 N N . ILE A 1 107 ? -12.244 -8.474 -1.399 1.00 89.19 107 ILE A N 1
ATOM 812 C CA . ILE A 1 107 ? -11.647 -9.521 -0.556 1.00 89.19 107 ILE A CA 1
ATOM 813 C C . ILE A 1 107 ? -11.409 -8.993 0.863 1.00 89.19 107 ILE A C 1
ATOM 815 O O . ILE A 1 107 ? -11.807 -9.633 1.837 1.00 89.19 107 ILE A O 1
ATOM 819 N N . GLY A 1 108 ? -10.815 -7.805 0.996 1.00 86.62 108 GLY A N 1
ATOM 820 C CA . GLY A 1 108 ? -10.578 -7.157 2.284 1.00 86.62 108 GLY A CA 1
ATOM 821 C C . GLY A 1 108 ? -11.872 -6.906 3.059 1.00 86.62 108 GLY A C 1
ATOM 822 O O . GLY A 1 108 ? -11.927 -7.150 4.265 1.00 86.62 108 GLY A O 1
ATOM 823 N N . TYR A 1 109 ? -12.941 -6.501 2.371 1.00 85.44 109 TYR A N 1
ATOM 824 C CA . TYR A 1 109 ? -14.266 -6.331 2.963 1.00 85.44 109 TYR A CA 1
ATOM 825 C C . TYR A 1 109 ? -14.840 -7.655 3.481 1.00 85.44 109 TYR A C 1
ATOM 827 O O . TYR A 1 109 ? -15.321 -7.711 4.617 1.00 85.44 109 TYR A O 1
ATOM 835 N N . ILE A 1 110 ? -14.753 -8.729 2.690 1.00 88.62 110 ILE A N 1
ATOM 836 C CA . ILE A 1 110 ? -15.199 -10.068 3.098 1.00 88.62 110 ILE A CA 1
ATOM 837 C C . ILE A 1 110 ? -14.409 -10.529 4.326 1.00 88.62 110 ILE A C 1
ATOM 839 O O . ILE A 1 110 ? -15.010 -10.940 5.319 1.00 88.62 110 ILE A O 1
ATOM 843 N N . LEU A 1 111 ? -13.080 -10.394 4.308 1.00 86.88 111 LEU A N 1
ATOM 844 C CA . LEU A 1 111 ? -12.226 -10.757 5.441 1.00 86.88 111 LEU A CA 1
ATOM 845 C C . LEU A 1 111 ? -12.572 -9.955 6.698 1.00 86.88 111 LEU A C 1
ATOM 847 O O . LEU A 1 111 ? -12.687 -10.520 7.790 1.00 86.88 111 LEU A O 1
ATOM 851 N N . HIS A 1 112 ? -12.796 -8.650 6.544 1.00 83.69 112 HIS A N 1
ATOM 852 C CA . HIS A 1 112 ? -13.196 -7.795 7.649 1.00 83.69 112 HIS A CA 1
ATOM 853 C C . HIS A 1 112 ? -14.544 -8.227 8.235 1.00 83.69 112 HIS A C 1
ATOM 855 O O . HIS A 1 112 ? -14.679 -8.349 9.452 1.00 83.69 112 HIS A O 1
ATOM 861 N N . ARG A 1 113 ? -15.538 -8.507 7.389 1.00 82.81 113 ARG A N 1
ATOM 862 C CA . ARG A 1 113 ? -16.887 -8.869 7.836 1.00 82.81 113 ARG A CA 1
ATOM 863 C C . ARG A 1 113 ? -16.951 -10.257 8.469 1.00 82.81 113 ARG A C 1
ATOM 865 O O . ARG A 1 113 ? -17.649 -10.422 9.467 1.00 82.81 113 ARG A O 1
ATOM 872 N N . VAL A 1 114 ? -16.263 -11.231 7.878 1.00 86.56 114 VAL A N 1
ATOM 873 C CA . VAL A 1 114 ? -16.344 -12.644 8.270 1.00 86.56 114 VAL A CA 1
ATOM 874 C C . VAL A 1 114 ? -15.427 -12.954 9.447 1.00 86.56 114 VAL A C 1
ATOM 876 O O . VAL A 1 114 ? -15.849 -13.649 10.365 1.00 86.56 114 VAL A O 1
ATOM 879 N N . PHE A 1 115 ? -14.200 -12.431 9.455 1.00 84.88 115 PHE A N 1
ATOM 880 C CA . PHE A 1 115 ? -13.207 -12.800 10.466 1.00 84.88 115 PHE A CA 1
ATOM 881 C C . PHE A 1 115 ? -12.958 -11.690 11.483 1.00 84.88 115 PHE A C 1
ATOM 883 O O . PHE A 1 115 ? -13.010 -11.936 12.686 1.00 84.88 115 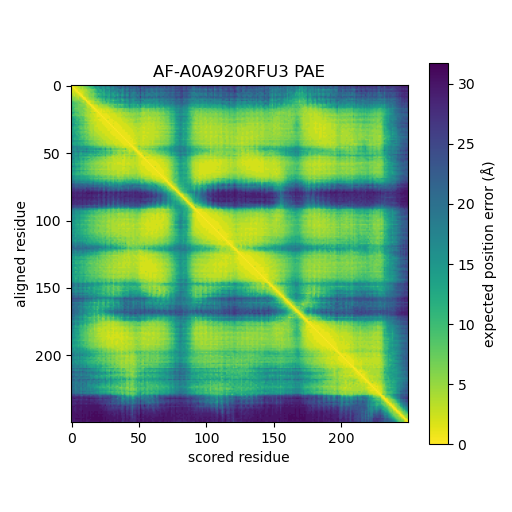PHE A O 1
ATOM 890 N N . ILE A 1 116 ? -12.703 -10.460 11.031 1.00 81.44 116 ILE A N 1
ATOM 891 C CA . ILE A 1 116 ? -12.283 -9.382 11.941 1.00 81.44 116 ILE A CA 1
ATOM 892 C C . ILE A 1 116 ? -13.447 -8.929 12.825 1.00 81.44 116 ILE A C 1
ATOM 894 O O . ILE A 1 116 ? -13.295 -8.866 14.041 1.00 81.44 116 ILE A O 1
ATOM 898 N N . TRP A 1 117 ? -14.615 -8.647 12.247 1.00 81.44 117 TRP A N 1
ATOM 899 C CA . TRP A 1 117 ? -15.751 -8.081 12.978 1.00 81.44 117 TRP A CA 1
ATOM 900 C C . TRP A 1 117 ? -16.248 -8.964 14.140 1.00 81.44 117 TRP A C 1
ATOM 902 O O . TRP A 1 117 ? -16.488 -8.417 15.220 1.00 81.44 117 TRP A O 1
ATOM 912 N N . PRO A 1 118 ? -16.352 -10.304 14.004 1.00 81.44 118 PRO A N 1
ATOM 913 C CA . PRO A 1 118 ? -16.715 -11.168 15.129 1.00 81.44 118 PRO A CA 1
ATOM 914 C C . PRO A 1 118 ? -15.642 -11.234 16.223 1.00 81.44 118 PRO A C 1
ATOM 916 O O . PRO A 1 118 ? -15.975 -11.283 17.407 1.00 81.44 118 PRO A O 1
ATOM 919 N N . ILE A 1 119 ? -14.361 -11.217 15.839 1.00 83.38 119 ILE A N 1
ATOM 920 C CA . ILE A 1 119 ? -13.223 -11.437 16.747 1.00 83.38 119 ILE A CA 1
ATOM 921 C C . ILE A 1 119 ? -12.776 -10.140 17.433 1.00 83.38 119 ILE A C 1
ATOM 923 O O . ILE A 1 119 ? -12.147 -10.187 18.487 1.00 83.38 119 ILE A O 1
ATOM 927 N N . LEU A 1 120 ? -13.174 -8.974 16.914 1.00 73.50 120 LEU A N 1
ATOM 928 C CA . LEU A 1 120 ? -12.804 -7.660 17.452 1.00 73.50 120 LEU A CA 1
ATOM 929 C C . LEU A 1 120 ? -13.237 -7.444 18.914 1.00 73.50 120 LEU A C 1
ATOM 931 O O . LEU A 1 120 ? -12.677 -6.599 19.603 1.00 73.50 120 LEU A O 1
ATOM 935 N N . LYS A 1 121 ? -14.231 -8.202 19.396 1.00 75.31 121 LYS A N 1
ATOM 936 C CA . LYS A 1 121 ? -14.692 -8.161 20.795 1.00 75.31 121 LYS A CA 1
ATOM 937 C C . LYS A 1 121 ? -13.820 -8.985 21.753 1.00 75.31 121 LYS A C 1
ATOM 939 O O . LYS A 1 121 ? -14.011 -8.892 22.962 1.00 75.31 121 LYS A O 1
ATOM 944 N N . GLY A 1 122 ? -12.929 -9.823 21.226 1.00 80.00 122 GLY A N 1
ATOM 945 C CA . GLY A 1 122 ? -12.040 -10.684 21.998 1.00 80.00 122 GLY A CA 1
ATOM 946 C C . GLY A 1 122 ? -10.711 -10.013 22.376 1.00 80.00 122 GLY A C 1
ATOM 947 O O . GLY A 1 122 ? -10.470 -8.853 22.042 1.00 80.00 122 GLY A O 1
ATOM 948 N N . PRO A 1 123 ? -9.816 -10.745 23.062 1.00 84.38 123 PRO A N 1
ATOM 949 C CA . PRO A 1 123 ? -8.478 -10.262 23.398 1.00 84.38 123 PRO A CA 1
ATOM 950 C C . PRO A 1 123 ? -7.653 -9.942 22.143 1.00 84.38 123 PRO A C 1
ATOM 952 O O . PRO A 1 123 ? -7.737 -10.663 21.148 1.00 84.38 123 PRO A O 1
ATOM 955 N N . HIS A 1 124 ? -6.772 -8.939 22.216 1.00 82.25 124 HIS A N 1
ATOM 956 C CA . HIS A 1 124 ? -5.905 -8.522 21.099 1.00 82.25 124 HIS A CA 1
ATOM 957 C C . HIS A 1 124 ? -5.103 -9.677 20.470 1.00 82.25 124 HIS A C 1
ATOM 959 O O . HIS A 1 124 ? -4.932 -9.731 19.252 1.00 82.25 124 HIS A O 1
ATOM 965 N N . LEU A 1 125 ? -4.670 -10.642 21.288 1.00 86.44 125 LEU A N 1
ATOM 966 C CA . LEU A 1 125 ? -3.958 -11.843 20.843 1.00 86.44 125 LEU A CA 1
ATOM 967 C C . LEU A 1 125 ? -4.797 -12.711 19.884 1.00 86.44 125 LEU A C 1
ATOM 969 O O . LEU A 1 125 ? -4.259 -13.286 18.942 1.00 86.44 125 LEU A O 1
ATOM 973 N N . SER A 1 126 ? -6.117 -12.778 20.083 1.00 86.81 126 SER A N 1
ATOM 974 C CA . SER A 1 126 ? -7.016 -13.564 19.229 1.00 86.81 126 SER A CA 1
ATOM 975 C C . SER A 1 126 ? -7.078 -13.005 17.806 1.00 86.81 126 SER A C 1
ATOM 977 O O . SER A 1 126 ? -7.042 -13.770 16.842 1.00 86.81 126 SER A O 1
ATOM 979 N N . LEU A 1 127 ? -7.082 -11.675 17.664 1.00 85.12 127 LEU A N 1
ATOM 980 C CA . LEU A 1 127 ? -7.075 -11.015 16.359 1.00 85.12 127 LEU A CA 1
ATOM 981 C C . LEU A 1 127 ? -5.768 -11.286 15.598 1.00 85.12 127 LEU A C 1
ATOM 983 O O . LEU A 1 127 ? -5.797 -11.582 14.404 1.00 85.12 127 LEU A O 1
ATOM 987 N N . ALA A 1 128 ? -4.634 -11.242 16.300 1.00 87.00 128 ALA A N 1
ATOM 988 C CA . ALA A 1 128 ? -3.327 -11.554 15.731 1.00 87.00 128 ALA A CA 1
ATOM 989 C C . ALA A 1 128 ? -3.229 -13.013 15.250 1.00 87.00 128 ALA A C 1
ATOM 991 O O . ALA A 1 128 ? -2.798 -13.260 14.124 1.00 87.00 128 ALA A O 1
ATOM 992 N N . LEU A 1 129 ? -3.667 -13.975 16.071 1.00 90.31 129 LEU A N 1
ATOM 993 C CA . LEU A 1 129 ? -3.673 -15.396 15.705 1.00 90.31 129 LEU A CA 1
ATOM 994 C C . LEU A 1 129 ? -4.583 -15.678 14.507 1.00 90.31 129 LEU A C 1
ATOM 996 O O . LEU A 1 129 ? -4.197 -16.426 13.608 1.00 90.31 129 LEU A O 1
ATOM 1000 N N . MET A 1 130 ? -5.761 -15.048 14.456 1.00 89.81 130 MET A N 1
ATOM 1001 C CA . MET A 1 130 ? -6.639 -15.153 13.292 1.00 89.81 130 MET A CA 1
ATOM 1002 C C . MET A 1 130 ? -5.957 -14.621 12.029 1.00 89.81 130 MET A C 1
ATOM 1004 O O . MET A 1 130 ? -5.999 -15.294 11.002 1.00 89.81 130 MET A O 1
ATOM 1008 N N . ALA A 1 131 ? -5.293 -13.463 12.099 1.00 88.44 131 ALA A N 1
ATOM 1009 C CA . ALA A 1 131 ? -4.607 -12.895 10.943 1.00 88.44 131 ALA A CA 1
ATOM 1010 C C . ALA A 1 131 ? -3.516 -13.831 10.397 1.00 88.44 131 ALA A C 1
ATOM 1012 O O . ALA A 1 131 ? -3.411 -14.003 9.185 1.00 88.44 131 ALA A O 1
ATOM 1013 N N . ILE A 1 132 ? -2.754 -14.488 11.281 1.00 91.62 132 ILE A N 1
ATOM 1014 C CA . ILE A 1 132 ? -1.756 -15.499 10.896 1.00 91.62 132 ILE A CA 1
ATOM 1015 C C . ILE A 1 132 ? -2.432 -16.695 10.213 1.00 91.62 132 ILE A C 1
ATOM 1017 O O . ILE A 1 132 ? -1.974 -17.141 9.160 1.00 91.62 132 ILE A O 1
ATOM 1021 N N . ALA A 1 133 ? -3.525 -17.207 10.786 1.00 92.25 133 ALA A N 1
ATOM 1022 C CA . ALA A 1 133 ? -4.243 -18.359 10.244 1.00 92.25 133 ALA A CA 1
ATOM 1023 C C . ALA A 1 133 ? -4.840 -18.066 8.857 1.00 92.25 133 ALA A C 1
ATOM 1025 O O . ALA A 1 133 ? -4.652 -18.845 7.921 1.00 92.25 133 ALA A O 1
ATOM 1026 N N . VAL A 1 134 ? -5.507 -16.919 8.706 1.00 91.94 134 VAL A N 1
ATOM 1027 C CA . VAL A 1 134 ? -6.068 -16.455 7.429 1.00 91.94 134 VAL A CA 1
ATOM 1028 C C . VAL A 1 134 ? -4.956 -16.227 6.408 1.00 91.94 134 VAL A C 1
ATOM 1030 O O . VAL A 1 134 ? -5.070 -16.685 5.273 1.00 91.94 134 VAL A O 1
ATOM 1033 N N . GLY A 1 135 ? -3.859 -15.585 6.809 1.00 91.88 135 GLY A N 1
ATOM 1034 C CA . GLY A 1 135 ? -2.693 -15.372 5.957 1.00 91.88 135 GLY A CA 1
ATOM 1035 C C . GLY A 1 135 ? -2.105 -16.677 5.421 1.00 91.88 135 GLY A C 1
ATOM 1036 O O . GLY A 1 135 ? -1.889 -16.825 4.217 1.00 91.88 135 GLY A O 1
ATOM 1037 N N . TYR A 1 136 ? -1.926 -17.674 6.292 1.00 92.62 136 TYR A N 1
ATOM 1038 C CA . TYR A 1 136 ? -1.434 -18.993 5.892 1.00 92.62 136 TYR A CA 1
ATOM 1039 C C . TYR A 1 136 ? -2.407 -19.721 4.954 1.00 92.62 136 TYR A C 1
ATOM 1041 O O . TYR A 1 136 ? -1.973 -20.312 3.964 1.00 92.62 136 TYR A O 1
ATOM 1049 N N . ALA A 1 137 ? -3.715 -19.637 5.217 1.00 92.94 137 ALA A N 1
ATOM 1050 C CA . ALA A 1 137 ? -4.737 -20.200 4.338 1.00 92.94 137 ALA A CA 1
ATOM 1051 C C . ALA A 1 137 ? -4.699 -19.558 2.940 1.00 92.94 137 ALA A C 1
ATOM 1053 O O . ALA A 1 137 ? -4.681 -20.272 1.939 1.00 92.94 137 ALA A O 1
ATOM 1054 N N . LEU A 1 138 ? -4.598 -18.227 2.863 1.00 91.88 138 LEU A N 1
ATOM 1055 C CA . LEU A 1 138 ? -4.493 -17.484 1.602 1.00 91.88 138 LEU A CA 1
ATOM 1056 C C . LEU A 1 138 ? -3.233 -17.860 0.818 1.00 91.88 138 LEU A C 1
ATOM 1058 O O . LEU A 1 138 ? -3.322 -18.172 -0.371 1.00 91.88 138 LEU A O 1
ATOM 1062 N N . ARG A 1 139 ? -2.069 -17.915 1.482 1.00 91.00 139 ARG A N 1
ATOM 1063 C CA . ARG A 1 139 ? -0.828 -18.422 0.867 1.00 91.00 139 ARG A CA 1
ATOM 1064 C C . ARG A 1 139 ? -1.001 -19.844 0.347 1.00 91.00 139 ARG A C 1
ATOM 1066 O O . ARG A 1 139 ? -0.498 -20.155 -0.727 1.00 91.00 139 ARG A O 1
ATOM 1073 N N . GLY A 1 140 ? -1.687 -20.702 1.101 1.00 91.44 140 GLY A N 1
ATOM 1074 C CA . GLY A 1 140 ? -1.972 -22.082 0.716 1.00 91.44 140 GLY A CA 1
ATOM 1075 C C . GLY A 1 140 ? -2.802 -22.178 -0.563 1.00 91.44 140 GLY A C 1
ATOM 1076 O O . GLY A 1 140 ? -2.445 -22.944 -1.456 1.00 91.44 140 GLY A O 1
ATOM 1077 N N . VAL A 1 141 ? -3.855 -21.363 -0.680 1.00 92.19 141 VAL A N 1
ATOM 1078 C CA . VAL A 1 141 ? -4.706 -21.301 -1.881 1.00 92.19 141 VAL A CA 1
ATOM 1079 C C . VAL A 1 141 ? -3.902 -20.841 -3.095 1.00 92.19 141 VAL A C 1
ATOM 1081 O O . VAL A 1 141 ? -3.893 -21.533 -4.108 1.00 92.19 141 VAL A O 1
ATOM 1084 N N . ILE A 1 142 ? -3.165 -19.733 -2.987 1.00 91.00 142 ILE A N 1
ATOM 1085 C CA . ILE A 1 142 ? -2.359 -19.226 -4.110 1.00 91.00 142 ILE A CA 1
ATOM 1086 C C . ILE A 1 142 ? -1.294 -20.244 -4.516 1.00 91.00 142 ILE A C 1
ATOM 1088 O O . ILE A 1 142 ? -1.115 -20.521 -5.698 1.00 91.00 142 ILE A O 1
ATOM 1092 N N . ARG A 1 143 ? -0.625 -20.857 -3.536 1.00 89.00 143 ARG A N 1
ATOM 1093 C CA . ARG A 1 143 ? 0.406 -21.870 -3.777 1.00 89.00 143 ARG A CA 1
ATOM 1094 C C . ARG A 1 143 ? -0.127 -23.107 -4.494 1.00 89.00 143 ARG A C 1
ATOM 1096 O O . ARG A 1 143 ? 0.626 -23.749 -5.220 1.00 89.00 143 ARG A O 1
ATOM 1103 N N . LYS A 1 144 ? -1.386 -23.470 -4.255 1.00 92.19 144 LYS A N 1
ATOM 1104 C CA . LYS A 1 144 ? -2.034 -24.593 -4.932 1.00 92.19 144 LYS A CA 1
ATOM 1105 C C . LYS A 1 144 ? -2.265 -24.290 -6.415 1.00 92.19 144 LYS A C 1
ATOM 1107 O O . LYS A 1 144 ? -2.007 -25.158 -7.237 1.00 92.19 144 LYS A O 1
ATOM 1112 N N . GLU A 1 145 ? -2.728 -23.084 -6.737 1.00 88.62 145 GLU A N 1
ATOM 1113 C CA . GLU A 1 145 ? -3.101 -22.708 -8.108 1.00 88.62 145 GLU A CA 1
ATOM 1114 C C . GLU A 1 145 ? -1.893 -22.248 -8.954 1.00 88.62 145 GLU A C 1
ATOM 1116 O O . GLU A 1 145 ? -1.799 -22.595 -10.125 1.00 88.62 145 GLU A O 1
ATOM 1121 N N . TYR A 1 146 ? -0.938 -21.515 -8.364 1.00 85.25 146 TYR A N 1
ATOM 1122 C CA . TYR A 1 146 ? 0.194 -20.887 -9.075 1.00 85.25 146 TYR A CA 1
ATOM 1123 C C . TYR A 1 146 ? 1.569 -21.482 -8.734 1.00 85.25 146 TYR A C 1
ATOM 1125 O O . TYR A 1 146 ? 2.586 -21.074 -9.291 1.00 85.25 146 TYR A O 1
ATOM 1133 N N . GLY A 1 147 ? 1.630 -22.451 -7.822 1.00 85.25 147 GLY A N 1
ATOM 1134 C CA . GLY A 1 147 ? 2.885 -23.073 -7.406 1.00 85.25 147 GLY A CA 1
ATOM 1135 C C . GLY A 1 147 ? 3.690 -22.240 -6.402 1.00 85.25 147 GLY A C 1
ATOM 1136 O O . GLY A 1 147 ? 3.173 -21.388 -5.680 1.00 85.25 147 GLY A O 1
ATOM 1137 N N . LYS A 1 148 ? 4.983 -22.561 -6.274 1.00 78.75 148 LYS A N 1
ATOM 1138 C CA . LYS A 1 148 ? 5.912 -21.924 -5.314 1.00 78.75 148 LYS A CA 1
ATOM 1139 C C . LYS A 1 148 ? 6.930 -21.001 -5.984 1.00 78.75 148 LYS A C 1
ATOM 1141 O O . LYS A 1 148 ? 7.780 -20.450 -5.288 1.00 78.75 148 LYS A O 1
ATOM 1146 N N . GLU A 1 149 ? 6.886 -20.902 -7.306 1.00 80.94 149 GLU A N 1
ATOM 1147 C CA . GLU A 1 149 ? 7.877 -20.177 -8.090 1.00 80.94 149 GLU A CA 1
ATOM 1148 C C . GLU A 1 149 ? 7.635 -18.669 -8.030 1.00 80.94 149 GLU A C 1
ATOM 1150 O O . GLU A 1 149 ? 6.514 -18.199 -7.827 1.00 80.94 149 GLU A O 1
ATOM 1155 N N . ILE A 1 150 ? 8.715 -17.901 -8.177 1.00 78.25 150 ILE A N 1
ATOM 1156 C CA . ILE A 1 150 ? 8.637 -16.445 -8.255 1.00 78.25 150 ILE A CA 1
ATOM 1157 C C . ILE A 1 150 ? 8.170 -16.103 -9.667 1.00 78.25 150 ILE A C 1
ATOM 1159 O O . ILE A 1 150 ? 8.938 -16.202 -10.623 1.00 78.25 150 ILE A O 1
ATOM 1163 N N . LEU A 1 151 ? 6.905 -15.711 -9.792 1.00 78.88 151 LEU A N 1
ATOM 1164 C CA . LEU A 1 151 ? 6.345 -15.263 -11.059 1.00 78.88 151 LEU A CA 1
ATOM 1165 C C . LEU A 1 151 ? 6.861 -13.860 -11.379 1.00 78.88 151 LEU A C 1
ATOM 1167 O O . LEU A 1 151 ? 6.723 -12.936 -10.574 1.00 78.88 151 LEU A O 1
ATOM 1171 N N . GLN A 1 152 ? 7.459 -13.706 -12.559 1.00 74.25 152 GLN A N 1
ATOM 1172 C CA . GLN A 1 152 ? 7.856 -12.396 -13.057 1.00 74.25 152 GLN A CA 1
ATOM 1173 C C . GLN A 1 152 ? 6.629 -11.674 -13.602 1.00 74.25 152 GLN A C 1
ATOM 1175 O O . GLN A 1 152 ? 5.904 -12.189 -14.454 1.00 74.25 152 GLN A O 1
ATOM 1180 N N . MET A 1 153 ? 6.393 -10.473 -13.090 1.00 70.19 153 MET A N 1
ATOM 1181 C CA . MET A 1 153 ? 5.310 -9.633 -13.566 1.00 70.19 153 MET A CA 1
ATOM 1182 C C . MET A 1 153 ? 5.704 -8.995 -14.908 1.00 70.19 153 MET A C 1
ATOM 1184 O O . MET A 1 153 ? 6.824 -8.485 -15.014 1.00 70.19 153 MET A O 1
ATOM 1188 N N . PRO A 1 154 ? 4.819 -9.002 -15.926 1.00 67.25 154 PRO A N 1
ATOM 1189 C CA . PRO A 1 154 ? 5.062 -8.284 -17.173 1.00 67.25 154 PRO A CA 1
ATOM 1190 C C . PRO A 1 154 ? 5.328 -6.803 -16.886 1.00 67.25 154 PRO A C 1
ATOM 1192 O O . PRO A 1 154 ? 4.581 -6.183 -16.122 1.00 67.25 154 PRO A O 1
ATOM 1195 N N . ARG A 1 155 ? 6.392 -6.247 -17.475 1.00 65.75 155 ARG A N 1
ATOM 1196 C CA . ARG A 1 155 ? 6.747 -4.837 -17.273 1.00 65.75 155 ARG A CA 1
ATOM 1197 C C . ARG A 1 155 ? 5.690 -3.928 -17.916 1.00 65.75 155 ARG A C 1
ATOM 1199 O O . ARG A 1 155 ? 5.251 -4.225 -19.028 1.00 65.75 155 ARG A O 1
ATOM 1206 N N . PRO A 1 156 ? 5.250 -2.857 -17.231 1.00 61.47 156 PRO A N 1
ATOM 1207 C CA . PRO A 1 156 ? 4.217 -1.958 -17.742 1.00 61.47 156 PRO A CA 1
ATOM 1208 C C . PRO A 1 156 ? 4.719 -1.005 -18.834 1.00 61.47 156 PRO A C 1
ATOM 1210 O O . PRO A 1 156 ? 3.903 -0.552 -19.638 1.00 61.47 156 PRO A O 1
ATOM 1213 N N . PHE A 1 157 ? 6.020 -0.704 -18.873 1.00 63.44 157 PHE A N 1
ATOM 1214 C CA . PHE A 1 157 ? 6.637 0.171 -19.870 1.00 63.44 157 PHE A CA 1
ATOM 1215 C C . PHE A 1 157 ? 7.698 -0.583 -20.690 1.00 63.44 157 PHE A C 1
ATOM 1217 O O . PHE A 1 157 ? 8.334 -1.515 -20.197 1.00 63.44 157 PHE A O 1
ATOM 1224 N N . GLU A 1 158 ? 7.868 -0.194 -21.959 1.00 59.94 158 GLU A N 1
ATOM 1225 C CA . GLU A 1 158 ? 8.966 -0.684 -22.803 1.00 59.94 158 GLU A CA 1
ATOM 1226 C C . GLU A 1 158 ? 10.320 -0.239 -22.227 1.00 59.94 158 GLU A C 1
ATOM 1228 O O . GLU A 1 158 ? 10.411 0.813 -21.588 1.00 59.94 158 GLU A O 1
ATOM 1233 N N . ASP A 1 159 ? 11.363 -1.055 -22.434 1.00 55.72 159 ASP A N 1
ATOM 1234 C CA . ASP A 1 159 ? 12.697 -0.898 -21.837 1.00 55.72 159 ASP A CA 1
ATOM 1235 C C . ASP A 1 159 ? 13.428 0.332 -22.416 1.00 55.72 159 ASP A C 1
ATOM 1237 O O . ASP A 1 159 ? 14.322 0.254 -23.261 1.00 55.72 159 ASP A O 1
ATOM 1241 N N . HIS A 1 160 ? 13.021 1.512 -21.963 1.00 56.69 160 HIS A N 1
ATOM 1242 C CA . HIS A 1 160 ? 13.704 2.772 -22.200 1.00 56.69 160 HIS A CA 1
ATOM 1243 C C . HIS A 1 160 ? 14.392 3.190 -20.904 1.00 56.69 160 HIS A C 1
ATOM 1245 O O . HIS A 1 160 ? 13.770 3.684 -19.961 1.00 56.69 160 HIS A O 1
ATOM 1251 N N . ALA A 1 161 ? 15.700 2.946 -20.848 1.00 57.62 161 ALA A N 1
ATOM 1252 C CA . ALA A 1 161 ? 16.555 3.458 -19.793 1.00 57.62 161 ALA A CA 1
ATOM 1253 C C . ALA A 1 161 ? 16.839 4.939 -20.070 1.00 57.62 161 ALA A C 1
ATOM 1255 O O . ALA A 1 161 ? 17.465 5.277 -21.076 1.00 57.62 161 ALA A O 1
ATOM 1256 N N . TYR A 1 162 ? 16.380 5.821 -19.185 1.00 60.94 162 TYR A N 1
ATOM 1257 C CA . TYR A 1 162 ? 16.701 7.241 -19.259 1.00 60.94 162 TYR A CA 1
ATOM 1258 C C . TYR A 1 162 ? 17.967 7.488 -18.452 1.00 60.94 162 TYR A C 1
ATOM 1260 O O . TYR A 1 162 ? 18.068 7.112 -17.282 1.00 60.94 162 TYR A O 1
ATOM 1268 N N . GLU A 1 163 ? 18.949 8.116 -19.083 1.00 59.56 163 GLU A N 1
ATOM 1269 C CA . GLU A 1 163 ? 20.161 8.539 -18.399 1.00 59.56 163 GLU A CA 1
ATOM 1270 C C . GLU A 1 163 ? 19.858 9.808 -17.592 1.00 59.56 163 GLU A C 1
ATOM 1272 O O . GLU A 1 163 ? 19.588 10.870 -18.151 1.00 59.56 163 GLU A O 1
ATOM 1277 N N . VAL A 1 164 ? 19.849 9.685 -16.264 1.00 60.28 164 VAL A N 1
ATOM 1278 C CA . VAL A 1 164 ? 19.511 10.787 -15.347 1.00 60.28 164 VAL A CA 1
ATOM 1279 C C . VAL A 1 164 ? 20.739 11.639 -15.038 1.00 60.28 164 VAL A C 1
ATOM 1281 O O . VAL A 1 164 ? 20.635 12.854 -14.874 1.00 60.28 164 VAL A O 1
ATOM 1284 N N . MET A 1 165 ? 21.912 11.013 -14.949 1.00 59.69 165 MET A N 1
ATOM 1285 C CA . MET A 1 165 ? 23.158 11.691 -14.603 1.00 59.69 165 MET A CA 1
ATOM 1286 C C . MET A 1 165 ? 24.349 10.938 -15.190 1.00 59.69 165 MET A C 1
ATOM 1288 O O . MET A 1 165 ? 24.563 9.784 -14.838 1.00 59.69 165 MET A O 1
ATOM 1292 N N . ASN A 1 166 ? 25.152 11.582 -16.039 1.00 57.22 166 ASN A N 1
ATOM 1293 C CA . ASN A 1 166 ? 26.419 11.020 -16.508 1.00 57.22 166 ASN A CA 1
ATOM 1294 C C . ASN A 1 166 ? 27.561 11.533 -15.630 1.00 57.22 166 ASN A C 1
ATOM 1296 O O . ASN A 1 166 ? 27.803 12.742 -15.579 1.00 57.22 166 ASN A O 1
ATOM 1300 N N . ILE A 1 167 ? 28.268 10.632 -14.947 1.00 55.72 167 ILE A N 1
ATOM 1301 C CA . ILE A 1 167 ? 29.512 10.975 -14.256 1.00 55.72 167 ILE A CA 1
ATOM 1302 C C . ILE A 1 167 ? 30.630 10.128 -14.862 1.00 55.72 167 ILE A C 1
ATOM 1304 O O . ILE A 1 167 ? 30.646 8.909 -14.712 1.00 55.72 167 ILE A O 1
ATOM 1308 N N . ASN A 1 168 ? 31.575 10.772 -15.556 1.00 52.81 168 ASN A N 1
ATOM 1309 C CA . ASN A 1 168 ? 32.756 10.132 -16.153 1.00 52.81 168 ASN A CA 1
ATOM 1310 C C . ASN A 1 168 ? 32.454 8.926 -17.074 1.00 52.81 168 ASN A C 1
ATOM 1312 O O . ASN A 1 168 ? 33.189 7.940 -17.057 1.00 52.81 168 ASN A O 1
ATOM 1316 N N . GLY A 1 169 ? 31.385 8.977 -17.877 1.00 57.03 169 GLY A N 1
ATOM 1317 C CA . GLY A 1 169 ? 31.062 7.917 -18.843 1.00 57.03 169 GLY A CA 1
ATOM 1318 C C . GLY A 1 169 ? 30.326 6.706 -18.258 1.00 57.03 169 GLY A C 1
ATOM 1319 O O . GLY A 1 169 ? 30.004 5.784 -19.002 1.00 57.03 169 GLY A O 1
ATOM 1320 N N . MET A 1 170 ? 30.012 6.716 -16.959 1.00 56.41 170 MET A N 1
ATOM 1321 C CA . MET A 1 170 ? 29.066 5.791 -16.335 1.00 56.41 170 MET A CA 1
ATOM 1322 C C . MET A 1 170 ? 27.787 6.560 -16.000 1.00 56.41 170 MET A C 1
ATOM 1324 O O . MET A 1 170 ? 27.720 7.325 -15.036 1.00 56.41 170 MET A O 1
ATOM 1328 N N . GLY A 1 171 ? 26.790 6.392 -16.866 1.00 60.00 171 GLY A N 1
ATOM 1329 C CA . GLY A 1 171 ? 25.456 6.944 -16.684 1.00 60.00 171 GLY A CA 1
ATOM 1330 C C . GLY A 1 171 ? 24.734 6.278 -15.516 1.00 60.00 171 GLY A C 1
ATOM 1331 O O . GLY A 1 171 ? 24.766 5.062 -15.347 1.00 60.00 171 GLY A O 1
ATOM 1332 N N . THR A 1 172 ? 24.066 7.086 -14.704 1.00 60.78 172 THR A N 1
ATOM 1333 C CA . THR A 1 172 ? 23.013 6.635 -13.797 1.00 60.78 172 THR A CA 1
ATOM 1334 C C . THR A 1 172 ? 21.772 6.412 -14.649 1.00 60.78 172 THR A C 1
ATOM 1336 O O . THR A 1 172 ? 21.176 7.376 -15.141 1.00 60.78 172 THR A O 1
ATOM 1339 N N . TYR A 1 173 ? 21.420 5.151 -14.866 1.00 67.00 173 TYR A N 1
ATOM 1340 C CA . TYR A 1 173 ? 20.266 4.764 -15.666 1.00 67.00 173 TYR A CA 1
ATOM 1341 C C . TYR A 1 173 ? 19.080 4.537 -14.747 1.00 67.00 173 TYR A C 1
ATOM 1343 O O . TYR A 1 173 ? 19.159 3.752 -13.800 1.00 67.00 173 TYR A O 1
ATOM 1351 N N . LEU A 1 174 ? 17.980 5.212 -15.049 1.00 67.12 174 LEU A N 1
ATOM 1352 C CA . LEU A 1 174 ? 16.725 5.021 -14.351 1.00 67.12 174 LEU A CA 1
ATOM 1353 C C . LEU A 1 174 ? 15.683 4.544 -15.351 1.00 67.12 174 LEU A C 1
ATOM 1355 O O . LEU A 1 174 ? 15.501 5.128 -16.424 1.00 67.12 174 LEU A O 1
ATOM 1359 N N . THR A 1 175 ? 15.029 3.442 -15.013 1.00 72.06 175 THR A N 1
ATOM 1360 C CA . THR A 1 175 ? 13.950 2.906 -15.843 1.00 72.06 175 THR A CA 1
ATOM 1361 C C . THR A 1 175 ? 12.680 3.733 -15.645 1.00 72.06 175 THR A C 1
ATOM 1363 O O . THR A 1 175 ? 12.452 4.313 -14.577 1.00 72.06 175 THR A O 1
ATOM 1366 N N . LEU A 1 176 ? 11.816 3.791 -16.665 1.00 71.25 176 LEU A N 1
ATOM 1367 C CA . LEU A 1 176 ? 10.497 4.427 -16.525 1.00 71.25 176 LEU A CA 1
ATOM 1368 C C . LEU A 1 176 ? 9.671 3.795 -15.401 1.00 71.25 176 LEU A C 1
ATOM 1370 O O . LEU A 1 176 ? 8.936 4.505 -14.714 1.00 71.25 176 LEU A O 1
ATOM 1374 N N . ASP A 1 177 ? 9.830 2.491 -15.177 1.00 72.94 177 ASP A N 1
ATOM 1375 C CA . ASP A 1 177 ? 9.199 1.762 -14.077 1.00 72.94 177 ASP A CA 1
ATOM 1376 C C . ASP A 1 177 ? 9.576 2.373 -12.717 1.00 72.94 177 ASP A C 1
ATOM 1378 O O . ASP A 1 177 ? 8.702 2.680 -11.906 1.00 72.94 177 ASP A O 1
ATOM 1382 N N . GLU A 1 178 ? 10.865 2.625 -12.472 1.00 75.25 178 GLU A N 1
ATOM 1383 C CA . GLU A 1 178 ? 11.347 3.197 -11.208 1.00 75.25 178 GLU A CA 1
ATOM 1384 C C . GLU A 1 178 ? 10.889 4.647 -11.015 1.00 75.25 178 GLU A C 1
ATOM 1386 O O . GLU A 1 178 ? 10.494 5.026 -9.908 1.00 75.25 178 GLU A O 1
ATOM 1391 N N . ILE A 1 179 ? 10.897 5.456 -12.081 1.00 80.12 179 ILE A N 1
ATOM 1392 C CA . ILE A 1 179 ? 10.460 6.861 -12.030 1.00 80.12 179 ILE A CA 1
ATOM 1393 C C . ILE A 1 179 ? 8.963 6.946 -11.742 1.00 80.12 179 ILE A C 1
ATOM 1395 O O . ILE A 1 179 ? 8.538 7.689 -10.853 1.00 80.12 179 ILE A O 1
ATOM 1399 N N . THR A 1 180 ? 8.155 6.188 -12.483 1.00 78.75 180 THR A N 1
ATOM 1400 C CA . THR A 1 180 ? 6.698 6.178 -12.311 1.00 78.75 180 THR A CA 1
ATOM 1401 C C . THR A 1 180 ? 6.317 5.619 -10.947 1.00 78.75 180 THR A C 1
ATOM 1403 O O . THR A 1 180 ? 5.490 6.221 -10.260 1.00 78.75 180 THR A O 1
ATOM 1406 N N . PHE A 1 181 ? 6.976 4.549 -10.495 1.00 82.62 181 PHE A N 1
ATOM 1407 C CA . PHE A 1 181 ? 6.811 4.014 -9.148 1.00 82.62 181 PHE A CA 1
ATOM 1408 C C . PHE A 1 181 ? 7.131 5.065 -8.076 1.00 82.62 181 PHE A C 1
ATOM 1410 O O . PHE A 1 181 ? 6.280 5.355 -7.231 1.00 82.62 181 PHE A O 1
ATOM 1417 N N . CYS A 1 182 ? 8.311 5.692 -8.131 1.00 85.94 182 CYS A N 1
ATOM 1418 C CA . CYS A 1 182 ? 8.700 6.729 -7.172 1.00 85.94 182 CYS A CA 1
ATOM 1419 C C . CYS A 1 182 ? 7.723 7.909 -7.182 1.00 85.94 182 CYS A C 1
ATOM 1421 O O . CYS A 1 182 ? 7.344 8.399 -6.116 1.00 85.94 182 CYS A O 1
ATOM 1423 N N . GLY A 1 183 ? 7.277 8.334 -8.367 1.00 87.56 183 GLY A N 1
ATOM 1424 C CA . GLY A 1 183 ? 6.287 9.395 -8.535 1.00 87.56 183 GLY A CA 1
ATOM 1425 C C . GLY A 1 183 ? 4.947 9.050 -7.884 1.00 87.56 183 GLY A C 1
ATOM 1426 O O . GLY A 1 183 ? 4.423 9.844 -7.102 1.00 87.56 183 GLY A O 1
ATOM 1427 N N . VAL A 1 184 ? 4.414 7.850 -8.134 1.00 86.62 184 VAL A N 1
ATOM 1428 C CA . VAL A 1 184 ? 3.152 7.383 -7.534 1.00 86.62 184 VAL A CA 1
ATOM 1429 C C . VAL A 1 184 ? 3.265 7.286 -6.014 1.00 86.62 184 VAL A C 1
ATOM 1431 O O . VAL A 1 184 ? 2.371 7.757 -5.305 1.00 86.62 184 VAL A O 1
ATOM 1434 N N . VAL A 1 185 ? 4.362 6.724 -5.496 1.00 90.25 185 VAL A N 1
ATOM 1435 C CA . VAL A 1 185 ? 4.590 6.636 -4.048 1.00 90.25 185 VAL A CA 1
ATOM 1436 C C . VAL A 1 185 ? 4.655 8.032 -3.434 1.00 90.25 185 VAL A C 1
ATOM 1438 O O . VAL A 1 185 ? 3.971 8.291 -2.445 1.00 90.25 185 VAL A O 1
ATOM 1441 N N . LEU A 1 186 ? 5.415 8.952 -4.033 1.00 91.94 186 LEU A N 1
ATOM 1442 C CA . LEU A 1 186 ? 5.536 10.325 -3.548 1.00 91.94 186 LEU A CA 1
ATOM 1443 C C . LEU A 1 186 ? 4.175 11.031 -3.510 1.00 91.94 186 LEU A C 1
ATOM 1445 O O . LEU A 1 186 ? 3.835 11.651 -2.499 1.00 91.94 186 LEU A O 1
ATOM 1449 N N . VAL A 1 187 ? 3.370 10.891 -4.569 1.00 92.00 187 VAL A N 1
ATOM 1450 C CA . VAL A 1 187 ? 2.003 11.428 -4.619 1.00 92.00 187 VAL A CA 1
ATOM 1451 C C . VAL A 1 187 ? 1.147 10.826 -3.507 1.00 92.00 187 VAL A C 1
ATOM 1453 O O . VAL A 1 187 ? 0.477 11.574 -2.798 1.00 92.00 187 VAL A O 1
ATOM 1456 N N . MET A 1 188 ? 1.192 9.510 -3.282 1.00 89.19 188 MET A N 1
ATOM 1457 C CA . MET A 1 188 ? 0.401 8.879 -2.217 1.00 89.19 188 MET A CA 1
ATOM 1458 C C . MET A 1 188 ? 0.828 9.300 -0.815 1.00 89.19 188 MET A C 1
ATOM 1460 O O . MET A 1 188 ? -0.034 9.521 0.044 1.00 89.19 188 MET A O 1
ATOM 1464 N N . LEU A 1 189 ? 2.129 9.461 -0.572 1.00 90.75 189 LEU A N 1
ATOM 1465 C CA . LEU A 1 189 ? 2.635 9.994 0.692 1.00 90.75 189 LEU A CA 1
ATOM 1466 C C . LEU A 1 189 ? 2.160 11.438 0.904 1.00 90.75 189 LEU A C 1
ATOM 1468 O O . LEU A 1 189 ? 1.678 11.774 1.988 1.00 90.75 189 LEU A O 1
ATOM 1472 N N . LEU A 1 190 ? 2.228 12.275 -0.134 1.00 92.88 190 LEU A N 1
ATOM 1473 C CA . LEU A 1 190 ? 1.824 13.679 -0.075 1.00 92.88 190 LEU A CA 1
ATOM 1474 C C . LEU A 1 190 ? 0.310 13.835 0.118 1.00 92.88 190 LEU A C 1
ATOM 1476 O O . LEU A 1 190 ? -0.127 14.603 0.977 1.00 92.88 190 LEU A O 1
ATOM 1480 N N . VAL A 1 191 ? -0.496 13.056 -0.607 1.00 91.75 191 VAL A N 1
ATOM 1481 C CA . VAL A 1 191 ? -1.953 12.991 -0.421 1.00 91.75 191 VAL A CA 1
ATOM 1482 C C . VAL A 1 191 ? -2.281 12.545 1.000 1.00 91.75 191 VAL A C 1
ATOM 1484 O O . VAL A 1 191 ? -3.064 13.211 1.676 1.00 91.75 191 VAL A O 1
ATOM 1487 N N . SER A 1 192 ? -1.643 11.482 1.495 1.00 87.56 192 SER A N 1
ATOM 1488 C CA . SER A 1 192 ? -1.844 11.008 2.870 1.00 87.56 192 SER A CA 1
ATOM 1489 C C . SER A 1 192 ? -1.499 12.096 3.890 1.00 87.56 192 SER A C 1
ATOM 1491 O O . SER A 1 192 ? -2.285 12.367 4.800 1.00 87.56 192 SER A O 1
ATOM 1493 N N . TYR A 1 193 ? -0.370 12.785 3.712 1.00 90.00 193 TYR A N 1
ATOM 1494 C CA . TYR A 1 193 ? 0.047 13.884 4.581 1.00 90.00 193 TYR A CA 1
ATOM 1495 C C . TYR A 1 193 ? -0.973 15.032 4.607 1.00 90.00 193 TYR A C 1
ATOM 1497 O O . TYR A 1 193 ? -1.358 15.492 5.689 1.00 90.00 193 TYR A O 1
ATOM 1505 N N . ILE A 1 194 ? -1.447 15.472 3.436 1.00 92.38 194 ILE A N 1
ATOM 1506 C CA . ILE A 1 194 ? -2.446 16.541 3.315 1.00 92.38 194 ILE A CA 1
ATOM 1507 C C . ILE A 1 194 ? -3.765 16.107 3.957 1.00 92.38 194 ILE A C 1
ATOM 1509 O O . ILE A 1 194 ? -4.336 16.864 4.746 1.00 92.38 194 ILE A O 1
ATOM 1513 N N . VAL A 1 195 ? -4.232 14.887 3.679 1.00 89.06 195 VAL A N 1
ATOM 1514 C CA . VAL A 1 195 ? -5.474 14.352 4.250 1.00 89.06 195 VAL A CA 1
ATOM 1515 C C . VAL A 1 195 ? -5.397 14.335 5.773 1.00 89.06 195 VAL A C 1
ATOM 1517 O O . VAL A 1 195 ? -6.279 14.895 6.421 1.00 89.06 195 VAL A O 1
ATOM 1520 N N . PHE A 1 196 ? -4.340 13.786 6.367 1.00 84.88 196 PHE A N 1
ATOM 1521 C CA . PHE A 1 196 ? -4.253 13.698 7.825 1.00 84.88 196 PHE A CA 1
ATOM 1522 C C . PHE A 1 196 ? -3.990 15.044 8.511 1.00 84.88 196 PHE A C 1
ATOM 1524 O O . PHE A 1 196 ? -4.527 15.267 9.593 1.00 84.88 196 PHE A O 1
ATOM 1531 N N . THR A 1 197 ? -3.204 15.942 7.910 1.00 87.06 197 THR A N 1
ATOM 1532 C CA . THR A 1 197 ? -2.743 17.173 8.586 1.00 87.06 197 THR A CA 1
ATOM 1533 C C . THR A 1 197 ? -3.612 18.391 8.274 1.00 87.06 197 THR A C 1
ATOM 1535 O O . THR A 1 197 ? -3.859 19.230 9.143 1.00 87.06 197 THR A O 1
ATOM 1538 N N . LYS A 1 198 ? -4.063 18.527 7.023 1.00 88.62 198 LYS A N 1
ATOM 1539 C CA . LYS A 1 198 ? -4.708 19.751 6.524 1.00 88.62 198 LYS A CA 1
ATOM 1540 C C . LYS A 1 198 ? -6.223 19.628 6.390 1.00 88.62 198 LYS A C 1
ATOM 1542 O O . LYS A 1 198 ? -6.900 20.653 6.397 1.00 88.62 198 LYS A O 1
ATOM 1547 N N . THR A 1 199 ? -6.779 18.420 6.278 1.00 91.31 199 THR A N 1
ATOM 1548 C CA . THR A 1 199 ? -8.236 18.267 6.126 1.00 91.31 199 THR A CA 1
ATOM 1549 C C . THR A 1 199 ? -8.958 18.170 7.468 1.00 91.31 199 THR A C 1
ATOM 1551 O O . THR A 1 199 ? -8.454 17.589 8.430 1.00 91.31 199 THR A O 1
ATOM 1554 N N . ARG A 1 200 ? -10.197 18.687 7.515 1.00 84.12 200 ARG A N 1
ATOM 1555 C CA . ARG A 1 200 ? -11.086 18.563 8.688 1.00 84.12 200 ARG A CA 1
ATOM 1556 C C . ARG A 1 200 ? -11.333 17.102 9.063 1.00 84.12 200 ARG A C 1
ATOM 1558 O O . ARG A 1 200 ? -11.410 16.779 10.241 1.00 84.12 200 ARG A O 1
ATOM 1565 N N . PHE A 1 201 ? -11.431 16.222 8.063 1.00 84.44 201 PHE A N 1
ATOM 1566 C CA . PHE A 1 201 ? -11.575 14.787 8.285 1.00 84.44 201 PHE A CA 1
ATOM 1567 C C . PHE A 1 201 ? -10.376 14.227 9.059 1.00 84.44 201 PHE A C 1
ATOM 1569 O O . PHE A 1 201 ? -10.568 13.621 10.109 1.00 84.44 201 PHE A O 1
ATOM 1576 N N . GLY A 1 202 ? -9.149 14.504 8.606 1.00 84.88 202 GLY A N 1
ATOM 1577 C CA . GLY A 1 202 ? -7.927 14.060 9.281 1.00 84.88 202 GLY A CA 1
ATOM 1578 C C . GLY A 1 202 ? -7.833 14.533 10.732 1.00 84.88 202 GLY A C 1
ATOM 1579 O O . GLY A 1 202 ? -7.550 13.732 11.620 1.00 84.88 202 GLY A O 1
ATOM 1580 N N . GLN A 1 203 ? -8.156 15.802 10.993 1.00 86.44 203 GLN A N 1
ATOM 1581 C CA . GLN A 1 203 ? -8.136 16.377 12.345 1.00 86.44 203 GLN A CA 1
ATOM 1582 C C . GLN A 1 203 ? -9.150 15.710 13.286 1.00 86.44 203 GLN A C 1
ATOM 1584 O O . GLN A 1 203 ? -8.810 15.370 14.419 1.00 86.44 203 GLN A O 1
ATOM 1589 N N . ILE A 1 204 ? -10.374 15.460 12.807 1.00 86.06 204 ILE A N 1
ATOM 1590 C CA . ILE A 1 204 ? -11.412 14.760 13.577 1.00 86.06 204 ILE A CA 1
ATOM 1591 C C . ILE A 1 204 ? -10.972 13.329 13.898 1.00 86.06 204 ILE A C 1
ATOM 1593 O O . ILE A 1 204 ? -11.092 12.882 15.037 1.00 86.06 204 ILE A O 1
ATOM 1597 N N . VAL A 1 205 ? -10.420 12.619 12.912 1.00 84.12 205 VAL A N 1
ATOM 1598 C CA . VAL A 1 205 ? -9.919 11.252 13.092 1.00 84.12 205 VAL A CA 1
ATOM 1599 C C . VAL A 1 205 ? -8.779 11.205 14.113 1.00 84.12 205 VAL A C 1
ATOM 1601 O O . VAL A 1 205 ? -8.772 10.338 14.985 1.00 84.12 205 VAL A O 1
ATOM 1604 N N . GLN A 1 206 ? -7.854 12.165 14.074 1.00 85.50 206 GLN A N 1
ATOM 1605 C CA . GLN A 1 206 ? -6.779 12.261 15.063 1.00 85.50 206 GLN A CA 1
ATOM 1606 C C . GLN A 1 206 ? -7.298 12.542 16.481 1.00 85.50 206 GLN A C 1
ATOM 1608 O O . GLN A 1 206 ? -6.806 11.925 17.425 1.00 85.50 206 GLN A O 1
ATOM 1613 N N . ALA A 1 207 ? -8.304 13.410 16.638 1.00 85.12 207 ALA A N 1
ATOM 1614 C CA . ALA A 1 207 ? -8.928 13.681 17.937 1.00 85.12 207 ALA A CA 1
ATOM 1615 C C . ALA A 1 207 ? -9.609 12.429 18.522 1.00 85.12 207 ALA A C 1
ATOM 1617 O O . ALA A 1 207 ? -9.430 12.109 19.702 1.00 85.12 207 ALA A O 1
ATOM 1618 N N . MET A 1 208 ? -10.316 11.661 17.682 1.00 83.56 208 MET A N 1
ATOM 1619 C CA . MET A 1 208 ? -10.946 10.398 18.088 1.00 83.56 208 MET A CA 1
ATOM 1620 C C . MET A 1 208 ? -9.923 9.371 18.586 1.00 83.56 208 MET A C 1
ATOM 1622 O O . MET A 1 208 ? -10.183 8.684 19.575 1.00 83.56 208 MET A O 1
ATOM 1626 N N . PHE A 1 209 ? -8.747 9.301 17.951 1.00 79.81 209 PHE A N 1
ATOM 1627 C CA . PHE A 1 209 ? -7.672 8.401 18.378 1.00 79.81 209 PHE A CA 1
ATOM 1628 C C . PHE A 1 209 ? -7.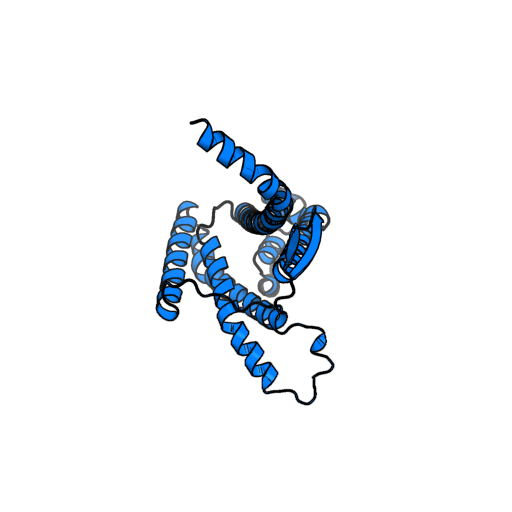016 8.794 19.707 1.00 79.81 209 PHE A C 1
ATOM 1630 O O . PHE A 1 209 ? -6.467 7.921 20.373 1.00 79.81 209 PHE A O 1
ATOM 1637 N N . GLN A 1 210 ? -7.066 10.065 20.117 1.00 85.06 210 GLN A N 1
ATOM 1638 C CA . GLN A 1 210 ? -6.552 10.480 21.429 1.00 85.06 210 GLN A CA 1
ATOM 1639 C C . GLN A 1 210 ? -7.504 10.075 22.553 1.00 85.06 210 GLN A C 1
ATOM 1641 O O . GLN A 1 210 ? -7.097 9.480 23.550 1.00 85.06 210 GLN A O 1
ATOM 1646 N N . THR A 1 211 ? -8.791 10.397 22.419 1.00 85.31 211 THR A N 1
ATOM 1647 C CA . THR A 1 211 ? -9.810 9.938 23.363 1.00 85.31 211 THR A CA 1
ATOM 1648 C C . THR A 1 211 ? -11.165 9.903 22.678 1.00 85.31 211 THR A C 1
ATOM 1650 O O . THR A 1 211 ? -11.779 10.938 22.401 1.00 85.31 211 THR A O 1
ATOM 1653 N N . GLN A 1 212 ? -11.684 8.691 22.498 1.00 81.62 212 GLN A N 1
ATOM 1654 C CA . GLN A 1 212 ? -12.994 8.487 21.893 1.00 81.62 212 GLN A CA 1
ATOM 1655 C C . GLN A 1 212 ? -14.117 9.148 22.707 1.00 81.62 212 GLN A C 1
ATOM 1657 O O . GLN A 1 212 ? -14.983 9.832 22.163 1.00 81.62 212 GLN A O 1
ATOM 1662 N N . ARG A 1 213 ? -14.068 8.990 24.038 1.00 81.31 213 ARG A N 1
ATOM 1663 C CA . ARG A 1 213 ? -15.032 9.606 24.965 1.00 81.31 213 ARG A CA 1
ATOM 1664 C C . ARG A 1 213 ? -14.953 11.136 24.928 1.00 81.31 213 ARG A C 1
ATOM 1666 O O . ARG A 1 213 ? -15.984 11.783 24.794 1.00 81.31 213 ARG A O 1
ATOM 1673 N N . GLY A 1 214 ? -13.747 11.707 24.959 1.00 85.94 214 GLY A N 1
ATOM 1674 C CA . GLY A 1 214 ? -13.534 13.156 24.870 1.00 85.94 214 GLY A CA 1
ATOM 1675 C C . GLY A 1 214 ? -14.080 13.746 23.570 1.00 85.94 214 GLY A C 1
ATOM 1676 O O . GLY A 1 214 ? -14.817 14.725 23.599 1.00 85.94 214 GLY A O 1
ATOM 1677 N N . SER A 1 215 ? -13.828 13.086 22.439 1.00 85.56 215 SER A N 1
ATOM 1678 C CA . SER A 1 215 ? -14.347 13.522 21.136 1.00 85.56 215 SER A CA 1
ATOM 1679 C C . SER A 1 215 ? -15.877 13.524 21.086 1.00 85.56 215 SER A C 1
ATOM 1681 O O . SER A 1 215 ? -16.478 14.465 20.566 1.00 85.56 215 SER A O 1
ATOM 1683 N N . SER A 1 216 ? -16.524 12.516 21.684 1.00 85.75 216 SER A N 1
ATOM 1684 C CA . SER A 1 216 ? -17.990 12.468 21.754 1.00 85.75 216 SER A CA 1
ATOM 1685 C C . SER A 1 216 ? -18.603 13.581 22.617 1.00 85.75 216 SER A C 1
ATOM 1687 O O . SER A 1 216 ? -19.702 14.037 22.312 1.00 85.75 216 SER A O 1
ATOM 1689 N N . LEU A 1 217 ? -17.886 14.073 23.640 1.00 88.88 217 LEU A N 1
ATOM 1690 C CA . LEU A 1 217 ? -18.347 15.167 24.509 1.00 88.88 217 LEU A CA 1
ATOM 1691 C C . LEU A 1 217 ? -18.323 16.535 23.813 1.00 88.88 217 LEU A C 1
ATOM 1693 O O . LEU A 1 217 ? -19.140 17.392 24.127 1.00 88.88 217 LEU A O 1
ATOM 1697 N N . VAL A 1 218 ? -17.435 16.728 22.833 1.00 88.38 218 VAL A N 1
ATOM 1698 C CA . VAL A 1 218 ? -17.343 17.963 22.025 1.00 88.38 218 VAL A CA 1
ATOM 1699 C C . VAL A 1 218 ? -18.312 17.925 20.823 1.00 88.38 218 VAL A C 1
ATOM 1701 O O . VAL A 1 218 ? -18.296 18.793 19.956 1.00 88.38 218 VAL A O 1
ATOM 1704 N N . GLY A 1 219 ? -19.198 16.922 20.760 1.00 82.75 219 GLY A N 1
ATOM 1705 C CA . GLY A 1 219 ? -20.246 16.816 19.739 1.00 82.75 219 GLY A CA 1
ATOM 1706 C C . GLY A 1 219 ? -19.814 16.143 18.432 1.00 82.75 219 GLY A C 1
ATOM 1707 O O . GLY A 1 219 ? -20.565 16.166 17.456 1.00 82.75 219 GLY A O 1
ATOM 1708 N N . ILE A 1 220 ? -18.636 15.510 18.386 1.00 84.88 220 ILE A N 1
ATOM 1709 C CA . ILE A 1 220 ? -18.196 14.736 17.218 1.00 84.88 220 ILE A CA 1
ATOM 1710 C C . ILE A 1 220 ? -18.965 13.409 17.181 1.00 84.88 220 ILE A C 1
ATOM 1712 O O . ILE A 1 220 ? -18.919 12.619 18.126 1.00 84.88 220 ILE A O 1
ATOM 1716 N N . ASN A 1 221 ? -19.645 13.120 16.064 1.00 82.81 221 ASN A N 1
ATOM 1717 C CA . ASN A 1 221 ? -20.324 11.836 15.866 1.00 82.81 221 ASN A CA 1
ATOM 1718 C C . ASN A 1 221 ? -19.314 10.722 15.562 1.00 82.81 221 ASN A C 1
ATOM 1720 O O . ASN A 1 221 ? -19.072 10.353 14.412 1.00 82.81 221 ASN A O 1
ATOM 1724 N N . VAL A 1 222 ? -18.756 10.169 16.629 1.00 79.00 222 VAL A N 1
ATOM 1725 C CA . VAL A 1 222 ? -17.795 9.069 16.612 1.00 79.00 222 VAL A CA 1
ATOM 1726 C C . VAL A 1 222 ? -18.249 7.890 15.742 1.00 79.00 222 VAL A C 1
ATOM 1728 O O . VAL A 1 222 ? -17.460 7.350 14.971 1.00 79.00 222 VAL A O 1
ATOM 1731 N N . MET A 1 223 ? -19.520 7.488 15.843 1.00 75.12 223 MET A N 1
ATOM 1732 C CA . MET A 1 223 ? -20.029 6.312 15.133 1.00 75.12 223 MET A CA 1
ATOM 1733 C C . MET A 1 223 ? -20.035 6.529 13.616 1.00 75.12 223 MET A C 1
ATOM 1735 O O . MET A 1 223 ? -19.687 5.623 12.859 1.00 75.12 223 MET A O 1
ATOM 1739 N N . TYR A 1 224 ? -20.391 7.738 13.173 1.00 77.62 224 TYR A N 1
ATOM 1740 C CA . TYR A 1 224 ? -20.366 8.109 11.761 1.00 77.62 224 TYR A CA 1
ATOM 1741 C C . TYR A 1 224 ? -18.948 8.037 11.187 1.00 77.62 224 TYR A C 1
ATOM 1743 O O . TYR A 1 224 ? -18.732 7.373 10.175 1.00 77.62 224 TYR A O 1
ATOM 1751 N N . TYR A 1 225 ? -17.974 8.669 11.849 1.00 77.94 225 TYR A N 1
ATOM 1752 C CA . TYR A 1 225 ? -16.597 8.693 11.352 1.00 77.94 225 TYR A CA 1
ATOM 1753 C C . TYR A 1 225 ? -15.911 7.329 11.460 1.00 77.94 225 TYR A C 1
ATOM 1755 O O . TYR A 1 225 ? -15.187 6.960 10.542 1.00 77.94 225 TYR A O 1
ATOM 1763 N N . ASN A 1 226 ? -16.178 6.545 12.511 1.00 75.00 226 ASN A N 1
ATOM 1764 C CA . ASN A 1 226 ? -15.682 5.172 12.602 1.00 75.00 226 ASN A CA 1
ATOM 1765 C C . ASN A 1 226 ? -16.215 4.318 11.442 1.00 75.00 226 ASN A C 1
ATOM 1767 O O . ASN A 1 226 ? -15.441 3.657 10.757 1.00 75.00 226 ASN A O 1
ATOM 1771 N N . ASN A 1 227 ? -17.516 4.392 11.148 1.00 70.38 227 ASN A N 1
ATOM 1772 C CA . ASN A 1 227 ? -18.070 3.691 9.992 1.00 70.38 227 ASN A CA 1
ATOM 1773 C C . ASN A 1 227 ? -17.448 4.186 8.679 1.00 70.38 227 ASN A C 1
ATOM 1775 O O . ASN A 1 227 ? -17.134 3.360 7.832 1.00 70.38 227 ASN A O 1
ATOM 1779 N N . LEU A 1 228 ? -17.217 5.493 8.516 1.00 71.62 228 LEU A N 1
ATOM 1780 C CA . LEU A 1 228 ? -16.582 6.048 7.316 1.00 71.62 228 LEU A CA 1
ATOM 1781 C C . LEU A 1 228 ? -15.156 5.505 7.100 1.00 71.62 228 LEU A C 1
ATOM 1783 O O . LEU A 1 228 ? -14.815 5.137 5.979 1.00 71.62 228 LEU A O 1
ATOM 1787 N N . ILE A 1 229 ? -14.348 5.416 8.166 1.00 69.88 229 ILE A N 1
ATOM 1788 C CA . ILE A 1 229 ? -12.969 4.889 8.123 1.00 69.88 229 ILE A CA 1
ATOM 1789 C C . ILE A 1 229 ? -12.955 3.425 7.668 1.00 69.88 229 ILE A C 1
ATOM 1791 O O . ILE A 1 229 ? -12.129 3.042 6.846 1.00 69.88 229 ILE A O 1
ATOM 1795 N N . TRP A 1 230 ? -13.895 2.615 8.154 1.00 61.34 230 TRP A N 1
ATOM 1796 C CA . TRP A 1 230 ? -13.992 1.191 7.817 1.00 61.34 230 TRP A CA 1
ATOM 1797 C C . TRP A 1 230 ? -14.711 0.915 6.479 1.00 61.34 230 TRP A C 1
ATOM 1799 O O . TRP A 1 230 ? -15.184 -0.198 6.248 1.00 61.34 230 TRP A O 1
ATOM 1809 N N . GLY A 1 231 ? -14.815 1.913 5.589 1.00 58.59 231 GLY A N 1
ATOM 1810 C CA . GLY A 1 231 ? -15.448 1.769 4.267 1.00 58.59 231 GLY A CA 1
ATOM 1811 C C . GLY A 1 231 ? -16.980 1.741 4.310 1.00 58.59 231 GLY A C 1
ATOM 1812 O O . GLY A 1 231 ? -17.651 1.376 3.347 1.00 58.59 231 GLY A O 1
ATOM 1813 N N . GLY A 1 232 ? -17.561 2.141 5.434 1.00 53.09 232 GLY A N 1
ATOM 1814 C CA . GLY A 1 232 ? -18.982 2.096 5.730 1.00 53.09 232 GLY A CA 1
ATOM 1815 C C . GLY A 1 232 ? -19.821 3.199 5.109 1.00 53.09 232 GLY A C 1
ATOM 1816 O O . GLY A 1 232 ? -20.810 3.602 5.720 1.00 53.09 232 GLY A O 1
ATOM 1817 N N . TRP A 1 233 ? -19.496 3.664 3.903 1.00 40.78 233 TRP A N 1
ATOM 1818 C CA . TRP A 1 233 ? -20.424 4.512 3.146 1.00 40.78 233 TRP A CA 1
ATOM 1819 C C . TRP A 1 233 ? -21.773 3.791 2.935 1.00 40.78 233 TRP A C 1
ATOM 1821 O O . TRP A 1 233 ? -22.829 4.411 3.026 1.00 40.78 233 TRP A O 1
ATOM 1831 N N . LEU A 1 234 ? -21.756 2.452 2.831 1.00 49.16 234 LEU A N 1
ATOM 1832 C CA . LEU A 1 234 ? -22.958 1.604 2.830 1.00 49.16 234 LEU A CA 1
ATOM 1833 C C . LEU A 1 234 ? -23.738 1.616 4.164 1.00 49.16 234 LEU A C 1
ATOM 1835 O O . LEU A 1 234 ? -24.951 1.421 4.172 1.00 49.16 234 LEU A O 1
ATOM 1839 N N . PHE A 1 235 ? -23.076 1.854 5.304 1.00 50.22 235 PHE A N 1
ATOM 1840 C CA . PHE A 1 235 ? -23.718 1.853 6.629 1.00 50.22 235 PHE A CA 1
ATOM 1841 C C . PHE A 1 235 ? -24.430 3.173 6.958 1.00 50.22 235 PHE A C 1
ATOM 1843 O O . PHE A 1 235 ? -25.285 3.195 7.847 1.00 50.22 235 PHE A O 1
ATOM 1850 N N . ILE A 1 236 ? -24.149 4.254 6.217 1.00 53.50 236 ILE A N 1
ATOM 1851 C CA . ILE A 1 236 ? -24.834 5.551 6.371 1.00 53.50 236 ILE A CA 1
ATOM 1852 C C . ILE A 1 236 ? -26.338 5.415 6.067 1.00 53.50 236 ILE A C 1
ATOM 1854 O O . ILE A 1 236 ? -27.157 6.108 6.672 1.00 53.50 236 ILE A O 1
ATOM 1858 N N . GLY A 1 237 ? -26.720 4.458 5.212 1.00 43.53 237 GLY A N 1
ATOM 1859 C CA . GLY A 1 237 ? -28.118 4.183 4.880 1.00 43.53 237 GLY A CA 1
ATOM 1860 C C . GLY A 1 237 ? -28.955 3.596 6.024 1.00 43.53 237 GLY A C 1
ATOM 1861 O O . GLY A 1 237 ? -30.176 3.719 5.992 1.00 43.53 237 GLY A O 1
ATOM 1862 N N . CYS A 1 238 ? -28.345 3.001 7.060 1.00 45.16 238 CYS A N 1
ATOM 1863 C CA . CYS A 1 238 ? -29.100 2.221 8.052 1.00 45.16 238 CYS A CA 1
ATOM 1864 C C . CYS A 1 238 ? -29.190 2.852 9.454 1.00 45.16 238 CYS A C 1
ATOM 1866 O O . CYS A 1 238 ? -29.974 2.380 10.277 1.00 45.16 238 CYS A O 1
ATOM 1868 N N . SER A 1 239 ? -28.449 3.924 9.763 1.00 50.84 239 SER A N 1
ATOM 1869 C CA . SER A 1 239 ? -28.467 4.516 11.115 1.00 50.84 239 SER A CA 1
ATOM 1870 C C . SER A 1 239 ? -29.303 5.793 11.255 1.00 50.84 239 SER A C 1
ATOM 1872 O O . SER A 1 239 ? -29.348 6.373 12.340 1.00 50.84 239 SER A O 1
ATOM 1874 N N . ARG A 1 240 ? -30.023 6.238 10.214 1.00 44.78 240 ARG A N 1
ATOM 1875 C CA . ARG A 1 240 ? -30.871 7.447 10.284 1.00 44.78 240 ARG A CA 1
ATOM 1876 C C . ARG A 1 240 ? -32.238 7.216 10.952 1.00 44.78 240 ARG A C 1
ATOM 1878 O O . ARG A 1 240 ? -33.223 7.839 10.569 1.00 44.78 240 ARG A O 1
ATOM 1885 N N . ARG A 1 241 ? -32.310 6.364 11.982 1.00 49.69 241 ARG A N 1
ATOM 1886 C CA . ARG A 1 241 ? -33.437 6.311 12.934 1.00 49.69 241 ARG A CA 1
ATOM 1887 C C . ARG A 1 241 ? -32.972 5.894 14.329 1.00 49.69 241 ARG A C 1
ATOM 1889 O O . ARG A 1 241 ? -33.115 4.738 14.712 1.00 49.69 241 ARG A O 1
ATOM 1896 N N . ARG A 1 242 ? -32.461 6.859 15.099 1.00 48.66 242 ARG A N 1
ATOM 1897 C CA . ARG A 1 242 ? -32.726 7.000 16.546 1.00 48.66 242 ARG A CA 1
ATOM 1898 C C . ARG A 1 242 ? -32.052 8.265 17.081 1.00 48.66 242 ARG A C 1
ATOM 1900 O O . ARG A 1 242 ? -30.938 8.230 17.576 1.00 48.66 242 ARG A O 1
ATOM 1907 N N . ASN A 1 243 ? -32.736 9.394 16.916 1.00 40.69 243 ASN A N 1
ATOM 1908 C CA . ASN A 1 243 ? -32.757 10.456 17.923 1.00 40.69 243 ASN A CA 1
ATOM 1909 C C . ASN A 1 243 ? -33.954 11.375 17.643 1.00 40.69 243 ASN A C 1
ATOM 1911 O O . ASN A 1 243 ? -33.820 12.519 17.216 1.00 40.69 243 ASN A O 1
ATOM 1915 N N . ALA A 1 244 ? -35.156 10.828 17.845 1.00 45.44 244 ALA A N 1
ATOM 1916 C CA . ALA A 1 244 ? -36.266 11.662 18.273 1.00 45.44 244 ALA A CA 1
ATOM 1917 C C . ALA A 1 244 ? -35.955 12.039 19.725 1.00 45.44 244 ALA A C 1
ATOM 1919 O O . ALA A 1 244 ? -35.789 11.171 20.579 1.00 45.44 244 ALA A O 1
ATOM 1920 N N . ARG A 1 245 ? -35.756 13.335 19.946 1.00 49.59 245 ARG A N 1
ATOM 1921 C CA . ARG A 1 245 ? -35.512 13.949 21.249 1.00 49.59 245 ARG A CA 1
ATOM 1922 C C . ARG A 1 245 ? -36.665 13.601 22.202 1.00 49.59 245 ARG A C 1
ATOM 1924 O O . ARG A 1 245 ? -37.807 13.808 21.799 1.00 49.59 245 ARG A O 1
ATOM 1931 N N . PRO A 1 246 ? -36.421 13.219 23.463 1.00 46.03 246 PRO A N 1
ATOM 1932 C CA . PRO A 1 246 ? -37.344 13.537 24.534 1.00 46.03 246 PRO A CA 1
ATOM 1933 C C . PRO A 1 246 ? -36.886 14.854 25.169 1.00 46.03 246 PRO A C 1
ATOM 1935 O O . PRO A 1 246 ? -35.815 14.936 25.758 1.00 46.03 246 PRO A O 1
ATOM 1938 N N . HIS A 1 247 ? -37.687 15.885 24.910 1.00 48.69 247 HIS A N 1
ATOM 1939 C CA . HIS A 1 247 ? -38.016 17.021 25.771 1.00 48.69 247 HIS A CA 1
ATOM 1940 C C . HIS A 1 247 ? -36.947 17.604 26.713 1.00 48.69 247 HIS A C 1
ATOM 1942 O O . HIS A 1 247 ? -36.545 17.017 27.712 1.00 48.69 247 HIS A O 1
ATOM 1948 N N . ALA A 1 248 ? -36.614 18.866 26.432 1.00 49.25 248 ALA A N 1
ATOM 1949 C CA . ALA A 1 248 ? -36.242 19.828 27.455 1.00 49.25 248 ALA A CA 1
ATOM 1950 C C . ALA A 1 248 ? -37.443 20.066 28.394 1.00 49.25 248 ALA A C 1
ATOM 1952 O O . ALA A 1 248 ? -38.531 20.330 27.887 1.00 49.25 248 ALA A O 1
ATOM 1953 N N . SER A 1 249 ? -37.184 19.904 29.701 1.00 46.16 249 SER A N 1
ATOM 1954 C CA . SER A 1 249 ? -37.563 20.716 30.887 1.00 46.16 249 SER A CA 1
ATOM 1955 C C . SER A 1 249 ? -38.928 21.429 30.955 1.00 46.16 249 SER A C 1
ATOM 1957 O O . SER A 1 249 ? -39.421 21.880 29.922 1.00 46.16 249 SER A O 1
ATOM 1959 N N . PRO A 1 250 ? -39.458 21.734 32.158 1.00 55.00 250 PRO A N 1
ATOM 1960 C CA . PRO A 1 250 ? -38.834 21.686 33.493 1.00 55.00 250 PRO A CA 1
ATOM 1961 C C . PRO A 1 250 ? -39.340 20.569 34.412 1.00 55.00 250 PRO A C 1
ATOM 1963 O O . PRO A 1 250 ? -40.529 20.197 34.317 1.00 55.00 250 PRO A O 1
#

Solvent-accessible surface area (backbone atoms only — not comparable to full-atom values): 14522 Å² total; per-residue (Å²): 111,70,65,58,53,49,60,53,60,66,46,48,80,65,48,63,52,45,47,62,40,52,50,54,53,48,47,48,54,47,52,53,52,50,53,53,50,48,54,52,49,54,50,28,70,74,64,77,44,74,67,68,26,54,66,45,53,53,49,50,39,54,52,39,29,62,62,36,39,62,54,47,54,53,52,61,73,74,72,50,101,80,52,71,85,70,53,80,80,51,61,68,64,59,58,21,45,55,50,21,49,51,52,44,49,51,52,51,49,51,47,38,62,70,53,45,60,72,39,67,81,52,58,70,67,58,49,31,53,47,28,45,52,53,29,52,52,51,52,49,54,48,36,70,77,68,45,89,69,88,79,82,74,84,74,92,62,79,96,51,70,43,74,77,45,76,46,94,87,39,59,26,69,45,43,59,65,56,54,52,50,47,50,52,51,50,51,52,52,49,50,50,50,44,42,48,71,71,33,71,66,26,48,51,54,53,45,39,69,74,36,55,69,61,33,46,75,77,68,45,64,58,69,61,53,53,34,49,73,74,66,27,71,76,52,65,78,73,63,86,81,82,81,82,78,84,73,85,81,134

Radius of gyration: 24.92 Å; Cα contacts (8 Å, |Δi|>4): 144; chains: 1; bounding box: 89×46×68 Å

Mean predicted aligned error: 11.99 Å

pLDDT: mean 76.02, std 14.59, range [40.69, 92.94]

Sequence (250 aa):
MIEYIQSTLSTWPHLLPMLPQLIVSGIAIGMLYALIALSMTILYRATTVVNFGHGDLVMLGAYALFILLPMVTFNVALESSALHTLTSFVPPYLIALLLALAVLFAIGYILHRVFIWPILKGPHLSLALMAIAVGYALRGVIRKEYGKEILQMPRPFEDHAYEVMNINGMGTYLTLDEITFCGVVLVMLLVSYIVFTKTRFGQIVQAMFQTQRGSSLVGINVMYYNNLIWGGWLFIGCSRRRNARPHASP

Secondary structure (DSSP, 8-state):
-HHHHHHHHHHHHHHGGGHHHHHHHHHHHHHHHHHHHHHHHHHHHHHSS--TTHHHHHHHHHHHHHHHHHHHHHHHHHS-SS-TTTGGGS-HHHHHHHHHHHHHHHHHHHHIIIIIHHHTTS-HHHHHHHHHHHHHHHHHHHHHHH-SS-PPPPPSS---EEEEEEETTEEEEEEHHHHHHHHHHHHHHHHHHHHHHHSHHHHHHHHHHH-HHHHHHTT--HHHHHHHHTTGGGGGGT------------